Protein AF-A0A414IPL2-F1 (afdb_monomer_lite)

Radius of gyration: 17.9 Å; chains: 1; bounding box: 39×34×47 Å

pLDDT: mean 92.2, std 11.22, range [44.38, 98.69]

Foldseek 3Di:
DVCVVPVVVLVVLVVCQPPQDAEEAEDQALPCLVNLVSQVRHDHYEYEHADQAQDQVVVVVPDPGDHNVRRLVSLQSSQVSVHAYEYANPAHDQPGGDLLVVLVSRQQRHQEYEYEYDDQDDPSVVVVLVVCCPPPVVCNVVSCCCPVVVHCVRVVVVLVVVVVSLVVQVEAEAQQDDPDDGDPGSHHHYYYHHPVVQDDDPPSPSDGPD

Sequence (210 aa):
PQEEQFGNTRKLLEQLIGSDADILICTKSDLVVRDIDLLKKLGRVTVSWSINTLDENFKNDMDSASSIERRISAMKQVYEAGIRTVCFVSPVFPGITDFEAIFERVKDQCDLFWLENLNLRGGFKKTIMDYIARQYPDLVPLYDEIYNKHNRSYFEALEVKAEKMAKKYDCAFVDNEMPYGRVPQGHPVIVDYFYHEEIRGTENTGKRNR

InterPro domains:
  IPR007197 Radical SAM [PF04055] (17-99)
  IPR040086 Protein MJ0683-like [PTHR43432] (1-175)
  IPR058240 Radical SAM superfamily [SSF102114] (12-130)

Secondary structure (DSSP, 8-state):
-HHHHH-HHHHHHHHHTT---EEEEEESSSGGGGGHHHHTTSSEEEEEEE---S-HHHHHHH-----HHHHHHHHHHHHHTT-EEEEEEEEE-TTT--HHHHHHHHGGG-SEEEEEE----THHHHHHHHHHHHH-GGGHHHHHHHHTS---HHHHHHHHHHHHHHHHTT--EEES----S---TT-PEEEE-TTGGG--STT-------

Organism: NCBI:txid39491

Structure (mmCIF, N/CA/C/O backbone):
data_AF-A0A414IPL2-F1
#
_entry.id   AF-A0A414IPL2-F1
#
loop_
_atom_site.group_PDB
_atom_site.id
_atom_site.type_symbol
_atom_site.label_atom_id
_atom_site.label_alt_id
_atom_site.label_comp_id
_atom_site.label_asym_id
_atom_site.label_entity_id
_atom_site.label_seq_id
_atom_site.pdbx_PDB_ins_code
_atom_site.Cartn_x
_atom_site.Cartn_y
_atom_site.Cartn_z
_atom_site.occupancy
_atom_site.B_iso_or_equiv
_atom_site.auth_seq_id
_atom_site.auth_comp_id
_atom_site.auth_asym_id
_atom_site.auth_atom_id
_atom_site.pdbx_PDB_model_num
ATOM 1 N N . PRO A 1 1 ? 13.749 5.603 15.106 1.00 82.56 1 PRO A N 1
ATOM 2 C CA . PRO A 1 1 ? 13.071 6.666 14.315 1.00 82.56 1 PRO A CA 1
ATOM 3 C C . PRO A 1 1 ? 12.750 7.879 15.199 1.00 82.56 1 PRO A C 1
ATOM 5 O O . PRO A 1 1 ? 12.578 7.679 16.392 1.00 82.56 1 PRO A O 1
ATOM 8 N N . GLN A 1 2 ? 12.642 9.108 14.677 1.00 91.00 2 GLN A N 1
ATOM 9 C CA . GLN A 1 2 ? 12.326 10.278 15.523 1.00 91.00 2 GLN A CA 1
ATOM 10 C C . GLN A 1 2 ? 10.981 10.134 16.265 1.00 91.00 2 GLN A C 1
ATOM 12 O O . GLN A 1 2 ? 10.902 10.423 17.454 1.00 91.00 2 GLN A O 1
ATOM 17 N N . GLU A 1 3 ? 9.945 9.604 15.606 1.00 94.25 3 GLU A N 1
ATOM 18 C CA . GLU A 1 3 ? 8.625 9.364 16.223 1.00 94.25 3 GLU A CA 1
ATOM 19 C C . GLU A 1 3 ? 8.673 8.397 17.422 1.00 94.25 3 GLU A C 1
ATOM 21 O O . GLU A 1 3 ? 7.881 8.515 18.357 1.00 94.25 3 GLU A O 1
ATOM 26 N N . GLU A 1 4 ? 9.626 7.464 17.443 1.00 93.44 4 GLU A N 1
ATOM 27 C CA . GLU A 1 4 ? 9.827 6.555 18.577 1.00 93.44 4 GLU A CA 1
ATOM 28 C C . GLU A 1 4 ? 10.208 7.327 19.847 1.00 93.44 4 GLU A C 1
ATOM 30 O O . GLU A 1 4 ? 9.695 7.016 20.918 1.00 93.44 4 GLU A O 1
ATOM 35 N N . GLN A 1 5 ? 11.038 8.369 19.697 1.00 95.56 5 GLN A N 1
ATOM 36 C CA . GLN A 1 5 ? 11.523 9.219 20.786 1.00 95.56 5 GLN A CA 1
ATOM 37 C C . GLN A 1 5 ? 10.522 10.317 21.162 1.00 95.56 5 GLN A C 1
ATOM 39 O O . GLN A 1 5 ? 10.291 10.564 22.343 1.00 95.56 5 GLN A O 1
ATOM 44 N N . PHE A 1 6 ? 9.937 11.000 20.172 1.00 95.94 6 PHE A N 1
ATOM 45 C CA . PHE A 1 6 ? 9.108 12.181 20.429 1.00 95.94 6 PHE A CA 1
ATOM 46 C C . PHE A 1 6 ? 7.642 11.859 20.730 1.00 95.94 6 PHE A C 1
ATOM 48 O O . PHE A 1 6 ? 7.003 12.621 21.465 1.00 95.94 6 PHE A O 1
ATOM 55 N N . GLY A 1 7 ? 7.105 10.764 20.177 1.00 96.06 7 GLY A N 1
ATOM 56 C CA . GLY A 1 7 ? 5.706 10.365 20.362 1.00 96.06 7 GLY A CA 1
ATOM 57 C C . GLY A 1 7 ? 4.707 11.437 19.927 1.00 96.06 7 GLY A C 1
ATOM 58 O O . GLY A 1 7 ? 3.685 11.627 20.585 1.00 96.06 7 GLY A O 1
ATOM 59 N N . ASN A 1 8 ? 5.024 12.204 18.879 1.00 96.81 8 ASN A N 1
ATOM 60 C CA . ASN A 1 8 ? 4.201 13.342 18.471 1.00 96.81 8 ASN A CA 1
ATOM 61 C C . ASN A 1 8 ? 2.861 12.877 17.907 1.00 96.81 8 ASN A C 1
ATOM 63 O O . ASN A 1 8 ? 1.836 13.497 18.187 1.00 96.81 8 ASN A O 1
ATOM 67 N N . THR A 1 9 ? 2.861 11.760 17.177 1.00 96.06 9 THR A N 1
ATOM 68 C CA . THR A 1 9 ? 1.622 11.164 16.668 1.00 96.06 9 THR A CA 1
ATOM 69 C C . THR A 1 9 ? 0.734 10.738 17.829 1.00 96.06 9 THR A C 1
ATOM 71 O O . THR A 1 9 ? -0.435 11.106 17.864 1.00 96.06 9 THR A O 1
ATOM 74 N N . ARG A 1 10 ? 1.298 10.061 18.839 1.00 96.56 10 ARG A N 1
ATOM 75 C CA . ARG A 1 10 ? 0.555 9.667 20.045 1.00 96.56 10 ARG A CA 1
ATOM 76 C C . ARG A 1 10 ? -0.084 10.869 20.748 1.00 96.56 10 ARG A C 1
ATOM 78 O O . ARG A 1 10 ? -1.284 10.853 20.998 1.00 96.56 10 ARG A O 1
ATOM 85 N N . LYS A 1 11 ? 0.695 11.925 21.008 1.00 97.50 11 LYS A N 1
ATOM 86 C CA . LYS A 1 11 ? 0.199 13.164 21.638 1.00 97.50 11 LYS A CA 1
ATOM 87 C C . LYS A 1 11 ? -0.953 13.781 20.847 1.00 97.50 11 LYS A C 1
ATOM 89 O O . LYS A 1 11 ? -1.926 14.229 21.440 1.00 97.50 11 LYS A O 1
ATOM 94 N N . LEU A 1 12 ? -0.860 13.790 19.516 1.00 96.62 12 LEU A N 1
ATOM 95 C CA . LEU A 1 12 ? -1.940 14.274 18.659 1.00 96.62 12 LEU A CA 1
ATOM 96 C C . LEU A 1 12 ? -3.194 13.397 18.784 1.00 96.62 12 LEU A C 1
ATOM 98 O O . LEU A 1 12 ? -4.285 13.932 18.955 1.00 96.62 12 LEU A O 1
ATOM 102 N N . LEU A 1 13 ? -3.046 12.069 18.754 1.00 96.75 13 LEU A N 1
ATOM 103 C CA . LEU A 1 13 ? -4.166 11.135 18.908 1.00 96.75 13 LEU A CA 1
ATOM 104 C C . LEU A 1 13 ? -4.882 11.321 20.250 1.00 96.75 13 LEU A C 1
ATOM 106 O O . LEU A 1 13 ? -6.106 11.312 20.276 1.00 96.75 13 LEU A O 1
ATOM 110 N N . GLU A 1 14 ? -4.144 11.550 21.340 1.00 96.88 14 GLU A N 1
ATOM 111 C CA . GLU A 1 14 ? -4.715 11.841 22.663 1.00 96.88 14 GLU A CA 1
ATOM 112 C C . GLU A 1 14 ? -5.590 13.103 22.656 1.00 96.88 14 GLU A C 1
ATOM 114 O O . GLU A 1 14 ? -6.653 13.106 23.272 1.00 96.88 14 GLU A O 1
ATOM 119 N N . GLN A 1 15 ? -5.185 14.152 21.930 1.00 96.75 15 GLN A N 1
ATOM 120 C CA . GLN A 1 15 ? -5.969 15.390 21.804 1.00 96.75 15 GLN A CA 1
ATOM 121 C C . GLN A 1 15 ? -7.191 15.243 20.887 1.00 96.75 15 GLN A C 1
ATOM 123 O O . GLN A 1 15 ? -8.152 15.993 21.030 1.00 96.75 15 GLN A O 1
ATOM 128 N N . LEU A 1 16 ? -7.166 14.296 19.945 1.00 96.00 16 LEU A N 1
ATOM 129 C CA . LEU A 1 16 ? -8.272 14.045 19.015 1.00 96.00 16 LEU A CA 1
ATOM 130 C C . LEU A 1 16 ? -9.355 13.120 19.593 1.00 96.00 16 LEU A C 1
ATOM 132 O O . LEU A 1 16 ? -10.398 12.941 18.958 1.00 96.00 16 LEU A O 1
ATOM 136 N N . ILE A 1 17 ? -9.150 12.538 20.780 1.00 95.62 17 ILE A N 1
ATOM 137 C CA . ILE A 1 17 ? -10.170 11.720 21.449 1.00 95.62 17 ILE A CA 1
ATOM 138 C C . ILE A 1 17 ? -11.430 12.559 21.687 1.00 95.62 17 ILE A C 1
ATOM 140 O O . ILE A 1 17 ? -11.379 13.627 22.290 1.00 95.62 17 ILE A O 1
ATOM 144 N N . GLY A 1 18 ? -12.575 12.042 21.234 1.00 91.19 18 GLY A N 1
ATOM 145 C CA . GLY A 1 18 ? -13.868 12.725 21.325 1.00 91.19 18 GLY A CA 1
ATOM 146 C C . GLY A 1 18 ? -14.161 13.694 20.176 1.00 91.19 18 GLY A C 1
ATOM 147 O O . GLY A 1 18 ? -15.218 14.317 20.187 1.00 91.19 18 GLY A O 1
ATOM 148 N N . SER A 1 19 ? -13.264 13.819 19.193 1.00 93.38 19 SER A N 1
ATOM 149 C CA . SER A 1 19 ? -13.551 14.522 17.938 1.00 93.38 19 SER A CA 1
ATOM 150 C C . SER A 1 19 ? -14.212 13.605 16.902 1.00 93.38 19 SER A C 1
ATOM 152 O O . SER A 1 19 ? -14.044 12.385 16.942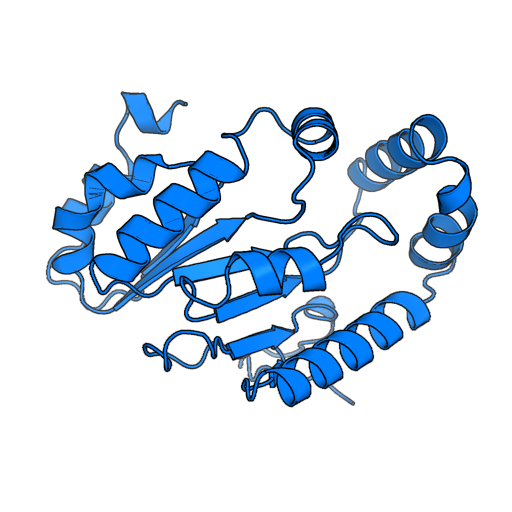 1.00 93.38 19 SER A O 1
ATOM 154 N N . ASP A 1 20 ? -14.885 14.212 15.923 1.00 90.62 20 ASP A N 1
ATOM 155 C CA . ASP A 1 20 ? -15.462 13.530 14.754 1.00 90.62 20 ASP A CA 1
ATOM 156 C C . ASP A 1 20 ? -14.474 13.448 13.572 1.00 90.62 20 ASP A C 1
ATOM 158 O O . ASP A 1 20 ? -14.875 13.371 12.411 1.00 90.62 20 ASP A O 1
ATOM 162 N N . ALA A 1 21 ? -13.167 13.536 13.839 1.00 91.62 21 ALA A N 1
ATOM 163 C CA . ALA A 1 21 ? -12.155 13.546 12.790 1.00 91.62 21 ALA A CA 1
ATOM 164 C C . ALA A 1 21 ? -12.010 12.173 12.110 1.00 91.62 21 ALA A C 1
ATOM 166 O O . ALA A 1 21 ? -11.831 11.149 12.774 1.00 91.62 21 ALA A O 1
ATOM 167 N N . ASP A 1 22 ? -11.976 12.185 10.775 1.00 92.44 22 ASP A N 1
ATOM 168 C CA . ASP A 1 22 ? -11.570 11.043 9.954 1.00 92.44 22 ASP A CA 1
ATOM 169 C C . ASP A 1 22 ? -10.041 11.013 9.853 1.00 92.44 22 ASP A C 1
ATOM 171 O O . ASP A 1 22 ? -9.419 11.898 9.261 1.00 92.44 22 ASP A O 1
ATOM 175 N N . ILE A 1 23 ? -9.421 9.991 10.443 1.00 94.94 23 ILE A N 1
ATOM 176 C CA . ILE A 1 23 ? -7.965 9.894 10.575 1.00 94.94 23 ILE A CA 1
ATOM 177 C C . ILE A 1 23 ? -7.432 8.775 9.679 1.00 94.94 23 ILE A C 1
ATOM 179 O O . ILE A 1 23 ? -7.786 7.605 9.838 1.00 94.94 23 ILE A O 1
ATOM 183 N N . LEU A 1 24 ? -6.516 9.132 8.777 1.00 96.19 24 LEU A N 1
ATOM 184 C CA . LEU A 1 24 ? -5.703 8.200 7.996 1.00 96.19 24 LEU A CA 1
ATOM 185 C C . LEU A 1 24 ? -4.239 8.306 8.439 1.00 96.19 24 LEU A C 1
ATOM 187 O O . LEU A 1 24 ? -3.626 9.365 8.322 1.00 96.19 24 LEU A O 1
ATOM 191 N N . ILE A 1 25 ? -3.673 7.202 8.922 1.00 97.44 25 ILE A N 1
ATOM 192 C CA . ILE A 1 25 ? -2.256 7.101 9.291 1.00 97.44 25 ILE A CA 1
ATOM 193 C C . ILE A 1 25 ? -1.542 6.259 8.238 1.00 97.44 25 ILE A C 1
ATOM 195 O O . ILE A 1 25 ? -1.861 5.085 8.093 1.00 97.44 25 ILE A O 1
ATOM 199 N N . CYS A 1 26 ? -0.545 6.824 7.557 1.00 97.25 26 CYS A N 1
ATOM 200 C CA . CYS A 1 26 ? 0.306 6.099 6.609 1.00 97.25 26 CYS A CA 1
ATOM 201 C C . CYS A 1 26 ? 1.686 5.841 7.224 1.00 97.25 26 CYS A C 1
ATOM 203 O O . CYS A 1 26 ? 2.337 6.775 7.694 1.00 97.25 26 CYS A O 1
ATOM 205 N N . THR A 1 27 ? 2.163 4.593 7.222 1.00 96.69 27 THR A N 1
ATOM 206 C CA . THR A 1 27 ? 3.442 4.234 7.857 1.00 96.69 27 THR A CA 1
ATOM 207 C C . THR A 1 27 ? 4.244 3.185 7.081 1.00 96.69 27 THR A C 1
ATOM 209 O O . THR A 1 27 ? 3.721 2.383 6.312 1.00 96.69 27 THR A O 1
ATOM 212 N N . LYS A 1 28 ? 5.558 3.173 7.324 1.00 96.31 28 LYS A N 1
ATOM 213 C CA . LYS A 1 28 ? 6.508 2.123 6.909 1.00 96.31 28 LYS A CA 1
ATOM 214 C C . LYS A 1 28 ? 7.117 1.390 8.114 1.00 96.31 28 LYS A C 1
ATOM 216 O O . LYS A 1 28 ? 8.158 0.746 7.991 1.00 96.31 28 LYS A O 1
ATOM 221 N N . SER A 1 29 ? 6.510 1.532 9.292 1.00 95.81 29 SER A N 1
ATOM 222 C CA . SER A 1 29 ? 6.982 0.954 10.554 1.00 95.81 29 SER A CA 1
ATOM 223 C C . SER A 1 29 ? 5.853 0.304 11.355 1.00 95.81 29 SER A C 1
ATOM 225 O O . SER A 1 29 ? 4.687 0.329 10.967 1.00 95.81 29 SER A O 1
ATOM 227 N N . ASP A 1 30 ? 6.217 -0.278 12.490 1.00 96.88 30 ASP A N 1
ATOM 228 C CA . ASP A 1 30 ? 5.348 -0.955 13.449 1.00 96.88 30 ASP A CA 1
ATOM 229 C C . ASP A 1 30 ? 4.990 -0.093 14.671 1.00 96.88 30 ASP A C 1
ATOM 231 O O . ASP A 1 30 ? 4.237 -0.537 15.531 1.00 96.88 30 ASP A O 1
ATOM 235 N N . LEU A 1 31 ? 5.471 1.154 14.747 1.00 97.00 31 LEU A N 1
ATOM 236 C CA . LEU A 1 31 ? 5.291 2.006 15.932 1.00 97.00 31 LEU A CA 1
ATOM 237 C C . LEU A 1 31 ? 3.822 2.253 16.291 1.00 97.00 31 LEU A C 1
ATOM 239 O O . LEU A 1 31 ? 3.507 2.376 17.468 1.00 97.00 31 LEU A O 1
ATOM 243 N N . VAL A 1 32 ? 2.929 2.265 15.299 1.00 97.19 32 VAL A N 1
ATOM 244 C CA . VAL A 1 32 ? 1.484 2.475 15.491 1.00 97.19 32 VAL A CA 1
ATOM 245 C C . VAL A 1 32 ? 0.825 1.397 16.366 1.00 97.19 32 VAL A C 1
ATOM 247 O O . VAL A 1 32 ? -0.206 1.653 16.981 1.00 97.19 32 VAL A O 1
ATOM 250 N N . VAL A 1 33 ? 1.433 0.209 16.491 1.00 98.06 33 VAL A N 1
ATOM 251 C CA . VAL A 1 33 ? 0.920 -0.883 17.338 1.00 98.06 33 VAL A CA 1
ATOM 252 C C . VAL A 1 33 ? 0.827 -0.460 18.807 1.00 98.06 33 VAL A C 1
ATOM 254 O O . VAL A 1 33 ? -0.115 -0.841 19.498 1.00 98.06 33 VAL A O 1
ATOM 257 N N . ARG A 1 34 ? 1.754 0.381 19.288 1.00 97.12 34 ARG A N 1
ATOM 258 C CA . ARG A 1 34 ? 1.753 0.863 20.682 1.00 97.12 34 ARG A CA 1
ATOM 259 C C . ARG A 1 34 ? 0.567 1.777 21.008 1.00 97.12 34 ARG A C 1
ATOM 261 O O . ARG A 1 34 ? 0.283 1.992 22.179 1.00 97.12 34 ARG A O 1
ATOM 268 N N . ASP A 1 35 ? -0.077 2.329 19.980 1.00 97.50 35 ASP A N 1
ATOM 269 C CA . ASP A 1 35 ? -1.139 3.329 20.095 1.00 97.50 35 ASP A CA 1
ATOM 270 C C . ASP A 1 35 ? -2.532 2.733 19.821 1.00 97.50 35 ASP A C 1
ATOM 272 O O . ASP A 1 35 ? -3.521 3.464 19.807 1.00 97.50 35 ASP A O 1
ATOM 276 N N . ILE A 1 36 ? -2.647 1.406 19.641 1.00 97.69 36 ILE A N 1
ATOM 277 C CA . ILE A 1 36 ? -3.927 0.703 19.419 1.00 97.69 36 ILE A CA 1
ATOM 278 C C . ILE A 1 36 ? -4.964 1.062 20.497 1.00 97.69 36 ILE A C 1
ATOM 280 O O . ILE A 1 36 ? -6.147 1.208 20.190 1.00 97.69 36 ILE A O 1
ATOM 284 N N . ASP A 1 37 ? -4.537 1.246 21.748 1.00 96.38 37 ASP A N 1
ATOM 285 C CA . ASP A 1 37 ? -5.402 1.645 22.861 1.00 96.38 37 ASP A CA 1
ATOM 286 C C . ASP A 1 37 ? -6.081 3.007 22.641 1.00 96.38 37 ASP A C 1
ATOM 288 O O . ASP A 1 37 ? -7.226 3.199 23.059 1.00 96.38 37 ASP A O 1
ATOM 292 N N . LEU A 1 38 ? -5.398 3.936 21.970 1.00 96.50 38 LEU A N 1
ATOM 293 C CA . LEU A 1 38 ? -5.928 5.244 21.591 1.00 96.50 38 LEU A CA 1
ATOM 294 C C . LEU A 1 38 ? -6.754 5.158 20.311 1.00 96.50 38 LEU A C 1
ATOM 296 O O . LEU A 1 38 ? -7.850 5.710 20.260 1.00 96.50 38 LEU A O 1
ATOM 300 N N . LEU A 1 39 ? -6.268 4.427 19.303 1.00 96.62 39 LEU A N 1
ATOM 301 C CA . LEU A 1 39 ? -6.959 4.277 18.020 1.00 96.62 39 LEU A CA 1
ATOM 302 C C . LEU A 1 39 ? -8.367 3.700 18.192 1.00 96.62 39 LEU A C 1
ATOM 304 O O . LEU A 1 39 ? -9.291 4.140 17.519 1.00 96.62 39 LEU A O 1
ATOM 308 N N . LYS A 1 40 ? -8.560 2.780 19.146 1.00 94.69 40 LYS A N 1
ATOM 309 C CA . LYS A 1 40 ? -9.879 2.210 19.471 1.00 94.69 40 LYS A CA 1
ATOM 310 C C . LYS A 1 40 ? -10.858 3.198 20.114 1.00 94.69 40 LYS A C 1
ATOM 312 O O . LYS A 1 40 ? -12.048 2.907 20.162 1.00 94.69 40 LYS A O 1
ATOM 317 N N . LYS A 1 41 ? -10.375 4.320 20.655 1.00 94.69 41 LYS A N 1
ATOM 318 C CA . LYS A 1 41 ? -11.209 5.377 21.258 1.00 94.69 41 LYS A CA 1
ATOM 319 C C . LYS A 1 41 ? -11.624 6.441 20.243 1.00 94.69 41 LYS A C 1
ATOM 321 O O . LYS A 1 41 ? -12.465 7.277 20.557 1.00 94.69 41 LYS A O 1
ATOM 326 N N . LEU A 1 42 ? -11.011 6.435 19.063 1.00 91.62 42 LEU A N 1
ATOM 327 C CA . LEU A 1 42 ? -11.311 7.355 17.975 1.00 91.62 42 LEU A CA 1
ATOM 328 C C . LEU A 1 42 ? -12.417 6.757 17.100 1.00 91.62 42 LEU A C 1
ATOM 330 O O . LEU A 1 42 ? -12.473 5.544 16.907 1.00 91.62 42 LEU A O 1
ATOM 334 N N . GLY A 1 43 ? -13.305 7.607 16.583 1.00 83.62 43 GLY A N 1
ATOM 335 C CA . GLY A 1 43 ? -14.465 7.155 15.814 1.00 83.62 43 GLY A CA 1
ATOM 336 C C . GLY A 1 43 ? -14.072 6.526 14.479 1.00 83.62 43 GLY A C 1
ATOM 337 O O . GLY A 1 43 ? -14.342 5.350 14.237 1.00 83.62 43 GLY A O 1
ATOM 338 N N . ARG A 1 44 ? -13.428 7.307 13.602 1.00 91.25 44 ARG A N 1
ATOM 339 C CA . ARG A 1 44 ? -13.120 6.890 12.230 1.00 91.25 44 ARG A CA 1
ATOM 340 C C . ARG A 1 44 ? -11.622 6.900 11.956 1.00 91.25 44 ARG A C 1
ATOM 342 O O . ARG A 1 44 ? -11.047 7.909 11.566 1.00 91.25 44 ARG A O 1
ATOM 349 N N . VAL A 1 45 ? -10.992 5.737 12.118 1.00 95.81 45 VAL A N 1
ATOM 350 C CA . VAL A 1 45 ? -9.547 5.554 11.906 1.00 95.81 45 VAL A CA 1
ATOM 351 C C . VAL A 1 45 ? -9.281 4.525 10.817 1.00 95.81 45 VAL A C 1
ATOM 353 O O . VAL A 1 45 ? -9.922 3.477 10.761 1.00 95.81 45 VAL A O 1
ATOM 356 N N . THR A 1 46 ? -8.318 4.817 9.950 1.00 97.25 46 THR A N 1
ATOM 357 C CA . THR A 1 46 ? -7.729 3.876 8.994 1.00 97.25 46 THR A CA 1
ATOM 358 C C . THR A 1 46 ? -6.207 3.930 9.110 1.00 97.25 46 THR A C 1
ATOM 360 O O . THR A 1 46 ? -5.626 5.014 9.148 1.00 97.25 46 THR A O 1
ATOM 363 N N . VAL A 1 47 ? -5.551 2.771 9.157 1.00 98.31 47 VAL A N 1
ATOM 364 C CA . VAL A 1 47 ? -4.082 2.681 9.184 1.00 98.31 47 VAL A CA 1
ATOM 365 C C . VAL A 1 47 ? -3.592 1.965 7.931 1.00 98.31 47 VAL A C 1
ATOM 367 O O . VAL A 1 47 ? -4.050 0.866 7.624 1.00 98.31 47 VAL A O 1
ATOM 370 N N . SER A 1 48 ? -2.665 2.577 7.201 1.00 98.25 48 SER A N 1
ATOM 371 C CA . SER A 1 48 ? -2.078 2.025 5.986 1.00 98.25 48 SER A CA 1
ATOM 372 C C . SER A 1 48 ? -0.588 1.742 6.150 1.00 98.25 48 SER A C 1
ATOM 374 O O . SER A 1 48 ? 0.158 2.517 6.758 1.00 98.25 48 SER A O 1
ATOM 376 N N . TRP A 1 49 ? -0.147 0.623 5.576 1.00 98.38 49 TRP A N 1
ATOM 377 C CA . TRP A 1 49 ? 1.266 0.263 5.486 1.00 98.38 49 TRP A CA 1
ATOM 378 C C . TRP A 1 49 ? 1.728 0.286 4.042 1.00 98.38 49 TRP A C 1
ATOM 380 O O . TRP A 1 49 ? 1.125 -0.372 3.196 1.00 98.38 49 TRP A O 1
ATOM 390 N N . SER A 1 50 ? 2.837 0.976 3.766 1.00 97.75 50 SER A N 1
ATOM 391 C CA . SER A 1 50 ? 3.471 0.879 2.449 1.00 97.75 50 SER A CA 1
ATOM 392 C C . SER A 1 50 ? 4.216 -0.452 2.323 1.00 97.75 50 SER A C 1
ATOM 394 O O . SER A 1 50 ? 5.240 -0.667 2.987 1.00 97.75 50 SER A O 1
ATOM 396 N N . ILE A 1 51 ? 3.708 -1.339 1.470 1.00 97.69 51 ILE A N 1
ATOM 397 C CA . ILE A 1 51 ? 4.271 -2.662 1.172 1.00 97.69 51 ILE A CA 1
ATOM 398 C C . ILE A 1 51 ? 4.258 -2.824 -0.350 1.00 97.69 51 ILE A C 1
ATOM 400 O O . ILE A 1 51 ? 3.274 -3.269 -0.928 1.00 97.69 51 ILE A O 1
ATOM 404 N N . ASN A 1 52 ? 5.343 -2.417 -1.012 1.00 96.31 52 ASN A N 1
ATOM 405 C CA . ASN A 1 52 ? 5.468 -2.462 -2.474 1.00 96.31 52 ASN A CA 1
ATOM 406 C C . ASN A 1 52 ? 6.366 -3.598 -2.994 1.00 96.31 52 ASN A C 1
ATOM 408 O O . ASN A 1 52 ? 6.604 -3.705 -4.196 1.00 96.31 52 ASN A O 1
ATOM 412 N N . THR A 1 53 ? 6.885 -4.427 -2.090 1.00 97.25 53 THR A N 1
ATOM 413 C CA . THR A 1 53 ? 7.718 -5.592 -2.392 1.00 97.25 53 THR A CA 1
ATOM 414 C C . THR A 1 53 ? 7.628 -6.612 -1.254 1.00 97.25 53 THR A C 1
ATOM 416 O O . THR A 1 53 ? 7.297 -6.247 -0.121 1.00 97.25 53 THR A O 1
ATOM 419 N N . LEU A 1 54 ? 7.946 -7.874 -1.555 1.00 97.81 54 LEU A N 1
ATOM 420 C CA . LEU A 1 54 ? 8.241 -8.931 -0.576 1.00 97.81 54 LEU A CA 1
ATOM 421 C C . LEU A 1 54 ? 9.747 -9.265 -0.506 1.00 97.81 54 LEU A C 1
ATOM 423 O O . LEU A 1 54 ? 10.144 -10.141 0.256 1.00 97.81 54 LEU A O 1
ATOM 427 N N . ASP A 1 55 ? 10.581 -8.559 -1.273 1.00 97.31 55 ASP A N 1
ATOM 428 C CA . ASP A 1 55 ? 12.038 -8.695 -1.280 1.00 97.31 55 ASP A CA 1
ATOM 429 C C . ASP A 1 55 ? 12.694 -7.636 -0.379 1.00 97.31 55 ASP A C 1
ATOM 431 O O . ASP A 1 55 ? 12.656 -6.432 -0.656 1.00 97.31 55 ASP A O 1
ATOM 435 N N . GLU A 1 56 ? 13.326 -8.093 0.705 1.00 96.75 56 GLU A N 1
ATOM 436 C CA . GLU A 1 56 ? 14.057 -7.229 1.636 1.00 96.75 56 GLU A CA 1
ATOM 437 C C . GLU A 1 56 ? 15.253 -6.531 0.978 1.00 96.75 56 GLU A C 1
ATOM 439 O O . GLU A 1 56 ? 15.580 -5.416 1.380 1.00 96.75 56 GLU A O 1
ATOM 444 N N . ASN A 1 57 ? 15.889 -7.130 -0.036 1.00 96.12 57 ASN A N 1
ATOM 445 C CA . ASN A 1 57 ? 17.010 -6.502 -0.737 1.00 96.12 57 ASN A CA 1
ATOM 446 C C . ASN A 1 57 ? 16.529 -5.286 -1.523 1.00 96.12 57 ASN A C 1
ATOM 448 O O . ASN A 1 57 ? 17.032 -4.186 -1.299 1.00 96.12 57 ASN A O 1
ATOM 452 N N . PHE A 1 58 ? 15.486 -5.450 -2.344 1.00 96.44 58 PHE A N 1
ATOM 453 C CA . PHE A 1 58 ? 14.877 -4.327 -3.055 1.00 96.44 58 PHE A CA 1
ATOM 454 C C . PHE A 1 58 ? 14.399 -3.231 -2.094 1.00 96.44 58 PHE A C 1
ATOM 456 O O . PHE A 1 58 ? 14.635 -2.047 -2.320 1.00 96.44 58 PHE A O 1
ATOM 463 N N . LYS A 1 59 ? 13.769 -3.602 -0.974 1.00 95.69 59 LYS A N 1
ATOM 464 C CA . LYS A 1 59 ? 13.375 -2.624 0.047 1.00 95.69 59 LYS A CA 1
ATOM 465 C C . LYS A 1 59 ? 14.592 -1.874 0.612 1.00 95.69 59 LYS A C 1
ATOM 467 O O . LYS A 1 59 ? 14.513 -0.658 0.764 1.00 95.69 59 LYS A O 1
ATOM 472 N N . ASN A 1 60 ? 15.694 -2.567 0.914 1.00 95.31 60 ASN A N 1
ATOM 473 C CA . ASN A 1 60 ? 16.896 -1.964 1.505 1.00 95.31 60 ASN A CA 1
ATOM 474 C C . ASN A 1 60 ? 17.647 -1.060 0.516 1.00 95.31 60 ASN A C 1
ATOM 476 O O . ASN A 1 60 ? 18.284 -0.099 0.947 1.00 95.31 60 ASN A O 1
ATOM 480 N N . ASP A 1 61 ? 17.533 -1.326 -0.785 1.00 94.62 61 ASP A N 1
ATOM 481 C CA . ASP A 1 61 ? 18.038 -0.447 -1.842 1.00 94.62 61 ASP A CA 1
ATOM 482 C C . ASP A 1 61 ? 17.271 0.885 -1.923 1.00 94.62 61 ASP A C 1
ATOM 484 O O . ASP A 1 61 ? 17.836 1.902 -2.328 1.00 94.62 61 ASP A O 1
ATOM 488 N N . MET A 1 62 ? 15.983 0.886 -1.558 1.00 91.25 62 MET A N 1
ATOM 489 C CA . MET A 1 62 ? 15.100 2.053 -1.671 1.00 91.25 62 MET A CA 1
ATOM 490 C C . MET A 1 62 ? 15.107 2.933 -0.421 1.00 91.25 62 MET A C 1
ATOM 492 O O . MET A 1 62 ? 15.200 4.158 -0.521 1.00 91.25 62 MET A O 1
ATOM 496 N N . ASP A 1 63 ? 14.950 2.335 0.762 1.00 85.31 63 ASP A N 1
ATOM 497 C CA . ASP A 1 63 ? 14.933 3.063 2.027 1.00 85.31 63 ASP A CA 1
ATOM 498 C C . ASP A 1 63 ? 15.414 2.224 3.223 1.00 85.31 63 ASP A C 1
ATOM 500 O O . ASP A 1 63 ? 15.445 0.996 3.219 1.00 85.31 63 ASP A O 1
ATOM 504 N N . SER A 1 64 ? 15.788 2.914 4.303 1.00 87.88 64 SER A N 1
ATOM 505 C CA . SER A 1 64 ? 16.169 2.294 5.580 1.00 87.88 64 SER A CA 1
ATOM 506 C C . SER A 1 64 ? 14.978 2.186 6.544 1.00 87.88 64 SER A C 1
ATOM 508 O O . SER A 1 64 ? 15.085 2.556 7.715 1.00 87.88 64 SER A O 1
ATOM 510 N N . ALA A 1 65 ? 13.812 1.739 6.064 1.00 89.94 65 ALA A N 1
ATOM 511 C CA . ALA A 1 65 ? 12.624 1.565 6.907 1.00 89.94 65 ALA A CA 1
ATOM 512 C C . ALA A 1 65 ? 12.550 0.169 7.566 1.00 89.94 65 ALA A C 1
ATOM 514 O O . ALA A 1 65 ? 13.429 -0.677 7.382 1.00 89.94 65 ALA A O 1
ATOM 515 N N . SER A 1 66 ? 11.498 -0.095 8.354 1.00 94.56 66 SER A N 1
ATOM 516 C CA . SER A 1 66 ? 11.291 -1.406 8.990 1.00 94.56 66 SER A CA 1
ATOM 517 C C . SER A 1 66 ? 11.170 -2.518 7.945 1.00 94.56 66 SER A C 1
ATOM 519 O O . SER A 1 66 ? 10.735 -2.260 6.817 1.00 94.56 66 SER A O 1
ATOM 521 N N . SER A 1 67 ? 11.544 -3.746 8.320 1.00 96.94 67 SER A N 1
ATOM 522 C CA . SER A 1 67 ? 11.395 -4.931 7.464 1.00 96.94 67 SER A CA 1
ATOM 523 C C . SER A 1 67 ? 9.944 -5.131 7.028 1.00 96.94 67 SER A C 1
ATOM 525 O O . SER A 1 67 ? 9.005 -4.730 7.725 1.00 96.94 67 SER A O 1
ATOM 527 N N . ILE A 1 68 ? 9.765 -5.756 5.873 1.00 97.56 68 ILE A N 1
ATOM 528 C CA . ILE A 1 68 ? 8.467 -6.065 5.275 1.00 97.56 68 ILE A CA 1
ATOM 529 C C . ILE A 1 68 ? 7.653 -6.925 6.243 1.00 97.56 68 ILE A C 1
ATOM 531 O O . ILE A 1 68 ? 6.499 -6.606 6.524 1.00 97.56 68 ILE A O 1
ATOM 535 N N . GLU A 1 69 ? 8.277 -7.930 6.863 1.00 97.88 69 GLU A N 1
ATOM 536 C CA . GLU A 1 69 ? 7.597 -8.789 7.839 1.00 97.88 69 GLU A CA 1
ATOM 537 C C . GLU A 1 69 ? 7.137 -8.012 9.084 1.00 97.88 69 GLU A C 1
ATOM 539 O O . GLU A 1 69 ? 6.036 -8.243 9.582 1.00 97.88 69 GLU A O 1
ATOM 544 N N . ARG A 1 70 ? 7.907 -7.020 9.563 1.00 97.88 70 ARG A N 1
ATOM 545 C CA . ARG A 1 70 ? 7.454 -6.157 10.672 1.00 97.88 70 ARG A CA 1
ATOM 546 C C . ARG A 1 70 ? 6.246 -5.313 10.277 1.00 97.88 70 ARG A C 1
ATOM 548 O O . ARG A 1 70 ? 5.343 -5.150 11.093 1.00 97.88 70 ARG A O 1
ATOM 555 N N . ARG A 1 71 ? 6.195 -4.806 9.039 1.00 98.06 71 ARG A N 1
ATOM 556 C CA . ARG A 1 71 ? 5.032 -4.057 8.525 1.00 98.06 71 ARG A CA 1
ATOM 557 C C . ARG A 1 71 ? 3.795 -4.954 8.437 1.00 98.06 71 ARG A C 1
ATOM 559 O O . ARG A 1 71 ? 2.744 -4.579 8.945 1.00 98.06 71 ARG A O 1
ATOM 566 N N . ILE A 1 72 ? 3.933 -6.151 7.865 1.00 98.44 72 ILE A N 1
ATOM 567 C CA . ILE A 1 72 ? 2.849 -7.141 7.736 1.00 98.44 72 ILE A CA 1
ATOM 568 C C . ILE A 1 72 ? 2.341 -7.578 9.117 1.00 98.44 72 ILE A C 1
ATOM 570 O O . ILE A 1 72 ? 1.131 -7.621 9.336 1.00 98.44 72 ILE A O 1
ATOM 574 N N . SER A 1 73 ? 3.239 -7.856 10.065 1.00 98.50 73 SER A N 1
ATOM 575 C CA . SER A 1 73 ? 2.877 -8.240 11.435 1.00 98.50 73 SER A CA 1
ATOM 576 C C . SER A 1 73 ? 2.169 -7.111 12.193 1.00 98.50 73 SER A C 1
ATOM 578 O O . SER A 1 73 ? 1.172 -7.350 12.875 1.00 98.50 73 SER A O 1
ATOM 580 N N . ALA A 1 74 ? 2.626 -5.865 12.042 1.00 98.56 74 ALA A N 1
ATOM 581 C CA . ALA A 1 74 ? 1.956 -4.704 12.624 1.00 98.56 74 ALA A CA 1
ATOM 582 C C . ALA A 1 74 ? 0.552 -4.498 12.040 1.00 98.56 74 ALA A C 1
ATOM 584 O O . ALA A 1 74 ? -0.403 -4.296 12.790 1.00 98.56 74 ALA A O 1
ATOM 585 N N . MET A 1 75 ? 0.414 -4.616 10.716 1.00 98.62 75 MET A N 1
ATOM 586 C CA . MET A 1 75 ? -0.878 -4.536 10.036 1.00 98.62 75 MET A CA 1
ATOM 587 C C . MET A 1 75 ? -1.851 -5.595 10.552 1.00 98.62 75 MET A C 1
ATOM 589 O O . MET A 1 75 ? -2.996 -5.273 10.861 1.00 98.62 75 MET A O 1
ATOM 593 N N . LYS A 1 76 ? -1.380 -6.835 10.726 1.00 98.56 76 LYS A N 1
ATOM 594 C CA . LYS A 1 76 ? -2.176 -7.926 11.294 1.00 98.56 76 LYS A CA 1
ATOM 595 C C . LYS A 1 76 ? -2.679 -7.604 12.702 1.00 98.56 76 LYS A C 1
ATOM 597 O O . LYS A 1 76 ? -3.875 -7.715 12.948 1.00 98.56 76 LYS A O 1
ATOM 602 N N . GLN A 1 77 ? -1.801 -7.146 13.596 1.00 98.69 77 GLN A N 1
ATOM 603 C CA . GLN A 1 77 ? -2.179 -6.791 14.971 1.00 98.69 77 GLN A CA 1
ATOM 604 C C . GLN A 1 77 ? -3.247 -5.689 15.016 1.00 98.69 77 GLN A C 1
ATOM 606 O O . GLN A 1 77 ? -4.192 -5.761 15.801 1.00 98.69 77 GLN A O 1
ATOM 611 N N . VAL A 1 78 ? -3.131 -4.676 14.155 1.00 98.38 78 VAL A N 1
ATOM 612 C CA . VAL A 1 78 ? -4.114 -3.585 14.073 1.00 98.38 78 VAL A CA 1
ATOM 613 C C . VAL A 1 78 ? -5.441 -4.069 13.472 1.00 98.38 78 VAL A C 1
ATOM 615 O O . VAL A 1 78 ? -6.504 -3.718 13.989 1.00 98.38 78 VAL A O 1
ATOM 618 N N . TYR A 1 79 ? -5.396 -4.924 12.447 1.00 98.31 79 TYR A N 1
ATOM 619 C CA . TYR A 1 79 ? -6.585 -5.534 11.842 1.00 98.31 79 TYR A CA 1
ATOM 620 C C . TYR A 1 79 ? -7.373 -6.382 12.853 1.00 98.31 79 TYR A C 1
ATOM 622 O O . TYR A 1 79 ? -8.597 -6.231 12.974 1.00 98.31 79 TYR A O 1
ATOM 630 N N . GLU A 1 80 ? -6.669 -7.224 13.618 1.00 97.75 80 GLU A N 1
ATOM 631 C CA . GLU A 1 80 ? -7.215 -8.066 14.694 1.00 97.75 80 GLU A CA 1
ATOM 632 C C . GLU A 1 80 ? -7.788 -7.237 15.854 1.00 97.75 80 GLU A C 1
ATOM 634 O O . GLU A 1 80 ? -8.751 -7.649 16.498 1.00 97.75 80 GLU A O 1
ATOM 639 N N . ALA A 1 81 ? -7.265 -6.029 16.089 1.00 97.31 81 ALA A N 1
ATOM 640 C CA . ALA A 1 81 ? -7.789 -5.110 17.099 1.00 97.31 81 ALA A CA 1
ATOM 641 C C . ALA A 1 81 ? -9.129 -4.448 16.716 1.00 97.31 81 ALA A C 1
ATOM 643 O O . ALA A 1 81 ? -9.672 -3.675 17.512 1.00 97.31 81 ALA A O 1
ATOM 644 N N . GLY A 1 82 ? -9.659 -4.734 15.522 1.00 95.88 82 GLY A N 1
ATOM 645 C CA . GLY A 1 82 ? -10.907 -4.159 15.016 1.00 95.88 82 GLY A CA 1
ATOM 646 C C . GLY A 1 82 ? -10.725 -2.851 14.238 1.00 95.88 82 GLY A C 1
ATOM 647 O O . GLY A 1 82 ? -11.707 -2.285 13.769 1.00 95.88 82 GLY A O 1
ATOM 648 N N . ILE A 1 83 ? -9.490 -2.386 14.031 1.00 96.69 83 ILE A N 1
ATOM 649 C CA . ILE A 1 83 ? -9.198 -1.135 13.318 1.00 96.69 83 ILE A CA 1
ATOM 650 C C . ILE A 1 83 ? -9.096 -1.412 11.815 1.00 96.69 83 ILE A C 1
ATOM 652 O O . ILE A 1 83 ? -8.604 -2.463 11.408 1.00 96.69 83 ILE A O 1
ATOM 656 N N . ARG A 1 84 ? -9.581 -0.480 10.988 1.00 97.31 84 ARG A N 1
ATOM 657 C CA . ARG A 1 84 ? -9.545 -0.604 9.527 1.00 97.31 84 ARG A CA 1
ATOM 658 C C . ARG A 1 84 ? -8.112 -0.495 9.013 1.00 97.31 84 ARG A C 1
ATOM 660 O O . ARG A 1 84 ? -7.425 0.482 9.329 1.00 97.31 84 ARG A O 1
ATOM 667 N N . THR A 1 85 ? -7.673 -1.457 8.206 1.00 98.12 85 THR A N 1
ATOM 668 C CA . THR A 1 85 ? -6.297 -1.489 7.687 1.00 98.12 85 THR A CA 1
ATOM 669 C C . THR A 1 85 ? -6.220 -1.497 6.168 1.00 98.12 85 THR A C 1
ATOM 671 O O . THR A 1 85 ? -7.121 -1.954 5.463 1.00 98.12 85 THR A O 1
ATOM 674 N N . VAL A 1 86 ? -5.105 -0.981 5.657 1.00 98.44 86 VAL A N 1
ATOM 675 C CA . VAL A 1 86 ? -4.821 -0.875 4.227 1.00 98.44 86 VAL A CA 1
ATOM 676 C C . VAL A 1 86 ? -3.426 -1.417 3.945 1.00 98.44 86 VAL A C 1
ATOM 678 O O . VAL A 1 86 ? -2.442 -0.940 4.518 1.00 98.44 86 VAL A O 1
ATOM 681 N N . CYS A 1 87 ? -3.330 -2.364 3.016 1.00 98.50 87 CYS A N 1
ATOM 682 C CA . CYS A 1 87 ? -2.064 -2.638 2.349 1.00 98.50 87 CYS A CA 1
ATOM 683 C C . CYS A 1 87 ? -1.925 -1.645 1.196 1.00 98.50 87 CYS A C 1
ATOM 685 O O . CYS A 1 87 ? -2.707 -1.688 0.245 1.00 98.50 87 CYS A O 1
ATOM 687 N N . PHE A 1 88 ? -0.970 -0.724 1.298 1.00 98.00 88 PHE A N 1
ATOM 688 C CA . PHE A 1 88 ? -0.722 0.265 0.260 1.00 98.00 88 PHE A CA 1
ATOM 689 C C . PHE A 1 88 ? 0.491 -0.151 -0.573 1.00 98.00 88 PHE A C 1
ATOM 691 O O . PHE A 1 88 ? 1.643 0.042 -0.176 1.00 98.00 88 PHE A O 1
ATOM 698 N N . VAL A 1 89 ? 0.234 -0.724 -1.746 1.00 98.19 89 VAL A N 1
ATOM 699 C CA . VAL A 1 89 ? 1.257 -1.077 -2.731 1.00 98.19 89 VAL A CA 1
ATOM 700 C C . VAL A 1 89 ? 1.624 0.181 -3.510 1.00 98.19 89 VAL A C 1
ATOM 702 O O . VAL A 1 89 ? 1.188 0.405 -4.639 1.00 98.19 89 VAL A O 1
ATOM 705 N N . SER A 1 90 ? 2.416 1.030 -2.857 1.00 94.31 90 SER A N 1
ATOM 706 C CA . SER A 1 90 ? 2.926 2.264 -3.438 1.00 94.31 90 SER A CA 1
ATOM 707 C C . SER A 1 90 ? 4.432 2.434 -3.197 1.00 94.31 90 SER A C 1
ATOM 709 O O . SER A 1 90 ? 4.895 2.306 -2.054 1.00 94.31 90 SER A O 1
ATOM 711 N N . PRO A 1 91 ? 5.204 2.759 -4.250 1.00 94.44 91 PRO A N 1
ATOM 712 C CA . PRO A 1 91 ? 4.800 2.726 -5.660 1.00 94.44 91 PRO A CA 1
ATOM 713 C C . PRO A 1 91 ? 4.947 1.314 -6.258 1.00 94.44 91 PRO A C 1
ATOM 715 O O . PRO A 1 91 ? 5.846 0.565 -5.866 1.00 94.44 91 PRO A O 1
ATOM 718 N N . VAL A 1 92 ? 4.127 0.973 -7.256 1.00 97.00 92 VAL A N 1
ATOM 719 C CA . VAL A 1 92 ? 4.319 -0.208 -8.116 1.00 97.00 92 VAL A CA 1
ATOM 720 C C . VAL A 1 92 ? 5.464 0.060 -9.096 1.00 97.00 92 VAL A C 1
ATOM 722 O O . VAL A 1 92 ? 5.340 0.902 -9.988 1.00 97.00 92 VAL A O 1
ATOM 725 N N . PHE A 1 93 ? 6.581 -0.658 -8.936 1.00 97.19 93 PHE A N 1
ATOM 726 C CA . PHE A 1 93 ? 7.733 -0.600 -9.841 1.00 97.19 93 PHE A CA 1
ATOM 727 C C . PHE A 1 93 ? 7.535 -1.543 -11.043 1.00 97.19 93 PHE A C 1
ATOM 729 O O . PHE A 1 93 ? 7.408 -2.756 -10.833 1.00 97.19 93 PHE A O 1
ATOM 736 N N . PRO A 1 94 ? 7.547 -1.031 -12.293 1.00 97.31 94 PRO A N 1
ATOM 737 C CA . PRO A 1 94 ? 7.399 -1.858 -13.486 1.00 97.31 94 PRO A CA 1
ATOM 738 C C . PRO A 1 94 ? 8.400 -3.014 -13.560 1.00 97.31 94 PRO A C 1
ATOM 740 O O . PRO A 1 94 ? 9.606 -2.817 -13.502 1.00 97.31 94 PRO A O 1
ATOM 743 N N . GLY A 1 95 ? 7.894 -4.237 -13.692 1.00 96.94 95 GLY A N 1
ATOM 744 C CA . GLY A 1 95 ? 8.707 -5.451 -13.807 1.00 96.94 95 GLY A CA 1
ATOM 745 C C . GLY A 1 95 ? 9.367 -5.920 -12.506 1.00 96.94 95 GLY A C 1
ATOM 746 O O . GLY A 1 95 ? 10.050 -6.937 -12.536 1.00 96.94 95 GLY A O 1
ATOM 747 N N . ILE A 1 96 ? 9.157 -5.221 -11.383 1.00 97.56 96 ILE A N 1
ATOM 748 C CA . ILE A 1 96 ? 9.755 -5.556 -10.078 1.00 97.56 96 ILE A CA 1
ATOM 749 C C . ILE A 1 96 ? 8.675 -5.855 -9.034 1.00 97.56 96 ILE A C 1
ATOM 751 O O . ILE A 1 96 ? 8.749 -6.865 -8.339 1.00 97.56 96 ILE A O 1
ATOM 755 N N . THR A 1 97 ? 7.662 -4.993 -8.904 1.00 98.19 97 THR A N 1
ATOM 756 C CA . THR A 1 97 ? 6.597 -5.187 -7.913 1.00 98.19 97 THR A CA 1
ATOM 757 C C . THR A 1 97 ? 5.632 -6.281 -8.364 1.00 98.19 97 THR A C 1
ATOM 759 O O . THR A 1 97 ? 4.869 -6.098 -9.313 1.00 98.19 97 THR A O 1
ATOM 762 N N . ASP A 1 98 ? 5.606 -7.388 -7.624 1.00 97.94 98 ASP A N 1
ATOM 763 C CA . ASP A 1 98 ? 4.587 -8.430 -7.756 1.00 97.94 98 ASP A CA 1
ATOM 764 C C . ASP A 1 98 ? 3.434 -8.185 -6.772 1.00 97.94 98 ASP A C 1
ATOM 766 O O . ASP A 1 98 ? 3.434 -8.653 -5.630 1.00 97.94 98 ASP A O 1
ATOM 770 N N . PHE A 1 99 ? 2.442 -7.406 -7.206 1.00 98.06 99 PHE A N 1
ATOM 771 C CA . PHE A 1 99 ? 1.298 -7.093 -6.353 1.00 98.06 99 PHE A CA 1
ATOM 772 C C . PHE A 1 99 ? 0.365 -8.288 -6.116 1.00 98.06 99 PHE A C 1
ATOM 774 O O . PHE A 1 99 ? -0.357 -8.268 -5.124 1.00 98.06 99 PHE A O 1
ATOM 781 N N . GLU A 1 100 ? 0.359 -9.317 -6.973 1.00 98.31 100 GLU A N 1
ATOM 782 C CA . GLU A 1 100 ? -0.472 -10.509 -6.749 1.00 98.31 100 GLU A CA 1
ATOM 783 C C . GLU A 1 100 ? 0.086 -11.326 -5.587 1.00 98.31 100 GLU A C 1
ATOM 785 O O . GLU A 1 100 ? -0.662 -11.704 -4.687 1.00 98.31 100 GLU A O 1
ATOM 790 N N . ALA A 1 101 ? 1.407 -11.518 -5.547 1.00 98.56 101 ALA A N 1
ATOM 791 C CA . ALA A 1 101 ? 2.067 -12.171 -4.421 1.00 98.56 101 ALA A CA 1
ATOM 792 C C . ALA A 1 101 ? 1.876 -11.382 -3.114 1.00 98.56 101 ALA A C 1
ATOM 794 O O . ALA A 1 101 ? 1.597 -11.965 -2.063 1.00 98.56 101 ALA A O 1
ATOM 795 N N . ILE A 1 102 ? 1.976 -10.045 -3.167 1.00 98.69 102 ILE A N 1
ATOM 796 C CA . ILE A 1 102 ? 1.691 -9.187 -2.005 1.00 98.69 102 ILE A CA 1
ATOM 797 C C . ILE A 1 102 ? 0.231 -9.354 -1.570 1.00 98.69 102 ILE A C 1
ATOM 799 O O . ILE A 1 102 ? -0.022 -9.525 -0.380 1.00 98.69 102 ILE A O 1
ATOM 803 N N . PHE A 1 103 ? -0.719 -9.340 -2.509 1.00 98.69 103 PHE A N 1
ATOM 804 C CA . PHE A 1 103 ? -2.141 -9.535 -2.232 1.00 98.69 103 PHE A CA 1
ATOM 805 C C . PHE A 1 103 ? -2.402 -10.872 -1.535 1.00 98.69 103 PHE A C 1
ATOM 807 O O . PHE A 1 103 ? -2.991 -10.897 -0.454 1.00 98.69 103 PHE A O 1
ATOM 814 N N . GLU A 1 104 ? -1.908 -11.977 -2.099 1.00 98.44 104 GLU A N 1
ATOM 815 C CA . GLU A 1 104 ? -2.055 -13.315 -1.517 1.00 98.44 104 GLU A CA 1
ATOM 816 C C . GLU A 1 104 ? -1.500 -13.384 -0.089 1.00 98.44 104 GLU A C 1
ATOM 818 O O . GLU A 1 104 ? -2.102 -14.015 0.780 1.00 98.44 104 GLU A O 1
ATOM 823 N N . ARG A 1 105 ? -0.393 -12.683 0.181 1.00 98.44 105 ARG A N 1
ATOM 824 C CA . ARG A 1 105 ? 0.246 -12.643 1.501 1.00 98.44 105 ARG A CA 1
ATOM 825 C C . ARG A 1 105 ? -0.564 -11.884 2.558 1.00 98.44 105 ARG A C 1
ATOM 827 O O . ARG A 1 105 ? -0.387 -12.172 3.746 1.00 98.44 105 ARG A O 1
ATOM 834 N N . VAL A 1 106 ? -1.387 -10.906 2.164 1.00 98.31 106 VAL A N 1
ATOM 835 C CA . VAL A 1 106 ? -1.985 -9.922 3.091 1.00 98.31 106 VAL A CA 1
ATOM 836 C C . VAL A 1 106 ? -3.512 -9.845 3.085 1.00 98.31 106 VAL A C 1
ATOM 838 O O . VAL A 1 106 ? -4.064 -9.237 3.998 1.00 98.31 106 VAL A O 1
ATOM 841 N N . LYS A 1 107 ? -4.210 -10.449 2.117 1.00 98.06 107 LYS A N 1
ATOM 842 C CA . LYS A 1 107 ? -5.675 -10.331 1.952 1.00 98.06 107 LYS A CA 1
ATOM 843 C C . LYS A 1 107 ? -6.497 -10.660 3.208 1.00 98.06 107 LYS A C 1
ATOM 845 O O . LYS A 1 107 ? -7.584 -10.130 3.395 1.00 98.06 107 LYS A O 1
ATOM 850 N N . ASP A 1 108 ? -5.981 -11.514 4.092 1.00 97.69 108 ASP A N 1
ATOM 851 C CA . ASP A 1 108 ? -6.667 -11.940 5.323 1.00 97.69 108 ASP A CA 1
ATOM 852 C C . ASP A 1 108 ? -6.466 -10.972 6.505 1.00 97.69 108 ASP A C 1
ATOM 854 O O . ASP A 1 108 ? -6.943 -11.230 7.611 1.00 97.69 108 ASP A O 1
ATOM 858 N N . GLN A 1 109 ? -5.733 -9.879 6.285 1.00 96.12 109 GLN A N 1
ATOM 859 C CA . GLN A 1 109 ? -5.331 -8.902 7.300 1.00 96.12 109 GLN A CA 1
ATOM 860 C C . GLN A 1 109 ? -5.351 -7.451 6.781 1.00 96.12 109 GLN A C 1
ATOM 862 O O . GLN A 1 109 ? -4.720 -6.568 7.371 1.00 96.12 109 GLN A O 1
ATOM 867 N N . CYS A 1 110 ? -6.065 -7.192 5.684 1.00 96.38 110 CYS A N 1
ATOM 868 C CA . CYS A 1 110 ? -6.379 -5.842 5.231 1.00 96.38 110 CYS A CA 1
ATOM 869 C C . CYS A 1 110 ? -7.844 -5.710 4.814 1.00 96.38 110 CYS A C 1
ATOM 871 O O . CYS A 1 110 ? -8.465 -6.675 4.379 1.00 96.38 110 CYS A O 1
ATOM 873 N N . ASP A 1 111 ? -8.401 -4.508 4.970 1.00 98.00 111 ASP A N 1
ATOM 874 C CA . ASP A 1 111 ? -9.737 -4.179 4.462 1.00 98.00 111 ASP A CA 1
ATOM 875 C C . ASP A 1 111 ? -9.672 -3.561 3.065 1.00 98.00 111 ASP A C 1
ATOM 877 O O . ASP A 1 111 ? -10.598 -3.696 2.267 1.00 98.00 111 ASP A O 1
ATOM 881 N N . LEU A 1 112 ? -8.565 -2.882 2.764 1.00 98.00 112 LEU A N 1
ATOM 882 C CA . LEU A 1 112 ? -8.301 -2.300 1.457 1.00 98.00 112 LEU A CA 1
ATOM 883 C C . LEU A 1 112 ? -6.922 -2.718 0.952 1.00 98.00 112 LEU A C 1
ATOM 885 O O . LEU A 1 112 ? -5.969 -2.879 1.723 1.00 98.00 112 LEU A O 1
ATOM 889 N N . PHE A 1 113 ? -6.818 -2.827 -0.364 1.00 98.25 113 PHE A N 1
ATOM 890 C CA . PHE A 1 113 ? -5.588 -3.090 -1.086 1.00 98.25 113 PHE A CA 1
ATOM 891 C C . PHE A 1 113 ? -5.412 -2.021 -2.164 1.00 98.25 113 PHE A C 1
ATOM 893 O O . PHE A 1 113 ? -6.121 -2.022 -3.167 1.00 98.25 113 PHE A O 1
ATOM 900 N N . TRP A 1 114 ? -4.525 -1.059 -1.928 1.00 97.69 114 TRP A N 1
ATOM 901 C CA . TRP A 1 114 ? -4.350 0.102 -2.804 1.00 97.69 114 TRP A CA 1
ATOM 902 C C . TRP A 1 114 ? -3.168 -0.100 -3.742 1.00 97.69 114 TRP A C 1
ATOM 904 O O . TRP A 1 114 ? -2.084 -0.463 -3.287 1.00 97.69 114 TRP A O 1
ATOM 914 N N . LEU A 1 115 ? -3.368 0.181 -5.027 1.00 97.12 115 LEU A N 1
ATOM 915 C CA . LEU A 1 115 ? -2.348 0.104 -6.071 1.00 97.12 115 LEU A CA 1
ATOM 916 C C . LEU A 1 115 ? -2.066 1.502 -6.617 1.00 97.12 115 LEU A C 1
ATOM 918 O O . LEU A 1 115 ? -2.971 2.124 -7.156 1.00 97.12 115 LEU A O 1
ATOM 922 N N . GLU A 1 116 ? -0.829 1.990 -6.514 1.00 94.38 116 GLU A N 1
ATOM 923 C CA . GLU A 1 116 ? -0.433 3.293 -7.073 1.00 94.38 116 GLU A CA 1
ATOM 924 C C . GLU A 1 116 ? 0.791 3.150 -7.982 1.00 94.38 116 GLU A C 1
ATOM 926 O O . GLU A 1 116 ? 1.727 2.398 -7.695 1.00 94.38 116 GLU A O 1
ATOM 931 N N . ASN A 1 117 ? 0.798 3.887 -9.092 1.00 92.12 117 ASN A N 1
ATOM 932 C CA . ASN A 1 117 ? 1.879 3.864 -10.068 1.00 92.12 117 ASN A CA 1
ATOM 933 C C . ASN A 1 117 ? 3.141 4.571 -9.545 1.00 92.12 117 ASN A C 1
ATOM 935 O O . ASN A 1 117 ? 3.099 5.580 -8.838 1.00 92.12 117 ASN A O 1
ATOM 939 N N . LEU A 1 118 ? 4.309 4.074 -9.957 1.00 92.06 118 LEU A N 1
ATOM 940 C CA . LEU A 1 118 ? 5.561 4.795 -9.761 1.00 92.06 118 LEU A CA 1
ATOM 941 C C . LEU A 1 118 ? 5.583 6.068 -10.614 1.00 92.06 118 LEU A C 1
ATOM 943 O O . LEU A 1 118 ? 5.775 6.017 -11.828 1.00 92.06 118 LEU A O 1
ATOM 947 N N . ASN A 1 119 ? 5.453 7.213 -9.947 1.00 86.75 119 ASN A N 1
ATOM 948 C CA . ASN A 1 119 ? 5.497 8.539 -10.551 1.00 86.75 119 ASN A CA 1
ATOM 949 C C . ASN A 1 119 ? 6.909 9.143 -10.479 1.00 86.75 119 ASN A C 1
ATOM 951 O O . ASN A 1 119 ? 7.370 9.570 -9.420 1.00 86.75 119 ASN A O 1
ATOM 955 N N . LEU A 1 120 ? 7.599 9.235 -11.620 1.00 86.62 120 LEU A N 1
ATOM 956 C CA . LEU A 1 120 ? 8.949 9.802 -11.696 1.00 86.62 120 LEU A CA 1
ATOM 957 C C . LEU A 1 120 ? 8.916 11.291 -12.068 1.00 86.62 120 LEU A C 1
ATOM 959 O O . LEU A 1 120 ? 8.708 11.653 -13.225 1.00 86.62 120 LEU A O 1
ATOM 963 N N . ARG A 1 121 ? 9.161 12.167 -11.084 1.00 80.94 121 ARG A N 1
ATOM 964 C CA . ARG A 1 121 ? 9.212 13.630 -11.261 1.00 80.94 121 ARG A CA 1
ATOM 965 C C . ARG A 1 121 ? 10.563 14.205 -10.827 1.00 80.94 121 ARG A C 1
ATOM 967 O O . ARG A 1 121 ? 11.174 13.731 -9.872 1.00 80.94 121 ARG A O 1
ATOM 974 N N . GLY A 1 122 ? 11.015 15.260 -11.505 1.00 86.56 122 GLY A N 1
ATOM 975 C CA . GLY A 1 122 ? 12.232 15.998 -11.142 1.00 86.56 122 GLY A CA 1
ATOM 976 C C . GLY A 1 122 ? 13.490 15.122 -11.053 1.00 86.56 122 GLY A C 1
ATOM 977 O O . GLY A 1 122 ? 13.649 14.161 -11.806 1.00 86.56 122 GLY A O 1
ATOM 978 N N . GLY A 1 123 ? 14.385 15.446 -10.111 1.00 84.12 123 GLY A N 1
ATOM 979 C CA . GLY A 1 123 ? 15.652 14.726 -9.914 1.00 84.12 123 GLY A CA 1
ATOM 980 C C . GLY A 1 123 ? 15.488 13.240 -9.568 1.00 84.12 123 GLY A C 1
ATOM 981 O O . GLY A 1 123 ? 16.363 12.442 -9.897 1.00 84.12 123 GLY A O 1
ATOM 982 N N . PHE A 1 124 ? 14.341 12.853 -9.000 1.00 87.94 124 PHE A N 1
ATOM 983 C CA . PHE A 1 124 ? 14.042 11.465 -8.648 1.00 87.94 124 PHE A CA 1
ATOM 984 C C . PHE A 1 124 ? 13.969 10.549 -9.875 1.00 87.94 124 PHE A C 1
ATOM 986 O O . PHE A 1 124 ? 14.387 9.395 -9.802 1.00 87.94 124 PHE A O 1
ATOM 993 N N . LYS A 1 125 ? 13.529 11.074 -11.032 1.00 92.69 125 LYS A N 1
ATOM 994 C CA . LYS A 1 125 ? 13.507 10.308 -12.287 1.00 92.69 125 LYS A CA 1
ATOM 995 C C . LYS A 1 125 ? 14.893 9.774 -12.626 1.00 92.69 125 LYS A C 1
ATOM 997 O O . LYS A 1 125 ? 15.034 8.585 -12.877 1.00 92.69 125 LYS A O 1
ATOM 1002 N N . LYS A 1 126 ? 15.919 10.628 -12.587 1.00 94.31 126 LYS A N 1
ATOM 1003 C CA . LYS A 1 126 ? 17.291 10.212 -12.893 1.00 94.31 126 LYS A CA 1
ATOM 1004 C C . LYS A 1 126 ? 17.778 9.144 -11.912 1.00 94.31 126 LYS A C 1
ATOM 1006 O O . LYS A 1 126 ? 18.282 8.122 -12.350 1.00 94.31 126 LYS A O 1
ATOM 1011 N N . THR A 1 127 ? 17.570 9.349 -10.610 1.00 95.06 127 THR A N 1
ATOM 1012 C CA . THR A 1 127 ? 17.989 8.392 -9.574 1.00 95.06 127 THR A CA 1
ATOM 1013 C C . THR A 1 127 ? 17.406 7.000 -9.800 1.00 95.06 127 THR A C 1
ATOM 1015 O O . THR A 1 127 ? 18.144 6.020 -9.731 1.00 95.06 127 THR A O 1
ATOM 1018 N N . ILE A 1 128 ? 16.108 6.908 -10.105 1.00 96.19 128 ILE A N 1
ATOM 1019 C CA . ILE A 1 128 ? 15.469 5.617 -10.372 1.00 96.19 128 ILE A CA 1
ATOM 1020 C C . ILE A 1 128 ? 15.944 5.024 -11.698 1.00 96.19 128 ILE A C 1
ATOM 1022 O O . ILE A 1 128 ? 16.303 3.854 -11.723 1.00 96.19 128 ILE A O 1
ATOM 1026 N N . MET A 1 129 ? 16.020 5.802 -12.780 1.00 96.62 129 MET A N 1
ATOM 1027 C CA . MET A 1 129 ? 16.511 5.288 -14.067 1.00 96.62 129 MET A CA 1
ATOM 1028 C C . MET A 1 129 ? 17.957 4.764 -13.958 1.00 96.62 129 MET A C 1
ATOM 1030 O O . MET A 1 129 ? 18.252 3.685 -14.466 1.00 96.62 129 MET A O 1
ATOM 1034 N N . ASP A 1 130 ? 18.834 5.469 -13.234 1.00 97.19 130 ASP A N 1
ATOM 1035 C CA . ASP A 1 130 ? 20.220 5.049 -12.972 1.00 97.19 130 ASP A CA 1
ATOM 1036 C C . ASP A 1 130 ? 20.284 3.783 -12.097 1.00 97.19 130 ASP A C 1
ATOM 1038 O O . ASP A 1 130 ? 21.174 2.946 -12.267 1.00 97.19 130 ASP A O 1
ATOM 1042 N N . TYR A 1 131 ? 19.362 3.639 -11.140 1.00 97.19 131 TYR A N 1
ATOM 1043 C CA . TYR A 1 131 ? 19.233 2.434 -10.322 1.00 97.19 131 TYR A CA 1
ATOM 1044 C C . TYR A 1 131 ? 18.805 1.230 -11.170 1.00 97.19 131 TYR A C 1
ATOM 1046 O O . TYR A 1 131 ? 19.463 0.191 -11.119 1.00 97.19 131 TYR A O 1
ATOM 1054 N N . ILE A 1 132 ? 17.765 1.388 -11.996 1.00 98.00 132 ILE A N 1
ATOM 1055 C CA . ILE A 1 132 ? 17.276 0.340 -12.901 1.00 98.00 132 ILE A CA 1
ATOM 1056 C C . ILE A 1 132 ? 18.372 -0.080 -13.875 1.00 98.00 132 ILE A C 1
ATOM 1058 O O . ILE A 1 132 ? 18.637 -1.268 -14.002 1.00 98.00 132 ILE A O 1
ATOM 1062 N N . ALA A 1 133 ? 19.091 0.867 -14.481 1.00 97.81 133 ALA A N 1
ATOM 1063 C CA . ALA A 1 133 ? 20.193 0.549 -15.389 1.00 97.81 133 ALA A CA 1
ATOM 1064 C C . ALA A 1 133 ? 21.315 -0.272 -14.735 1.00 97.81 133 ALA A C 1
ATOM 1066 O O . ALA A 1 133 ? 21.992 -1.041 -15.415 1.00 97.81 133 ALA A O 1
ATOM 1067 N N . ARG A 1 134 ? 21.519 -0.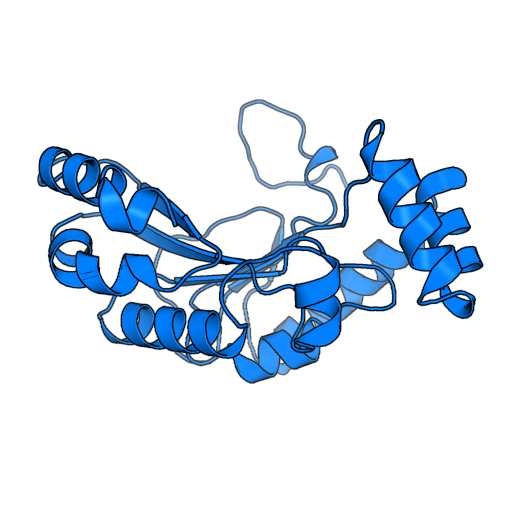116 -13.422 1.00 97.88 134 ARG A N 1
ATOM 1068 C CA . ARG A 1 134 ? 22.565 -0.821 -12.677 1.00 97.88 134 ARG A CA 1
ATOM 1069 C C . ARG A 1 134 ? 22.116 -2.187 -12.165 1.00 97.88 134 ARG A C 1
ATOM 1071 O O . ARG A 1 134 ? 22.882 -3.135 -12.281 1.00 97.88 134 ARG A O 1
ATOM 1078 N N . GLN A 1 135 ? 20.930 -2.265 -11.561 1.00 97.81 135 GLN A N 1
ATOM 1079 C CA . GLN A 1 135 ? 20.452 -3.470 -10.870 1.00 97.81 135 GLN A CA 1
ATOM 1080 C C . GLN A 1 135 ? 19.560 -4.356 -11.746 1.00 97.81 135 GLN A C 1
ATOM 1082 O O . GLN A 1 135 ? 19.537 -5.569 -11.567 1.00 97.81 135 GLN A O 1
ATOM 1087 N N . TYR A 1 136 ? 18.853 -3.765 -12.712 1.00 97.62 136 TYR A N 1
ATOM 1088 C CA . TYR A 1 136 ? 17.887 -4.441 -13.579 1.00 97.62 136 TYR A CA 1
ATOM 1089 C C . TYR A 1 136 ? 18.072 -4.013 -15.046 1.00 97.62 136 TYR A C 1
ATOM 1091 O O . TYR A 1 136 ? 17.155 -3.438 -15.642 1.00 97.62 136 TYR A O 1
ATOM 1099 N N . PRO A 1 137 ? 19.251 -4.257 -15.653 1.00 97.88 137 PRO A N 1
ATOM 1100 C CA . PRO A 1 137 ? 19.563 -3.779 -17.002 1.00 97.88 137 PRO A CA 1
ATOM 1101 C C . PRO A 1 137 ? 18.547 -4.250 -18.056 1.00 97.88 137 PRO A C 1
ATOM 1103 O O . PRO A 1 137 ? 18.216 -3.492 -18.967 1.00 97.88 137 PRO A O 1
ATOM 1106 N N . ASP A 1 138 ? 17.975 -5.444 -17.883 1.00 98.25 138 ASP A N 1
ATOM 1107 C CA . ASP A 1 138 ? 16.954 -6.001 -18.780 1.00 98.25 138 ASP A CA 1
ATOM 1108 C C . ASP A 1 138 ? 15.623 -5.224 -18.749 1.00 98.25 138 ASP A C 1
ATOM 1110 O O . ASP A 1 138 ? 14.848 -5.282 -19.703 1.00 98.25 138 ASP A O 1
ATOM 1114 N N . LEU A 1 139 ? 15.353 -4.459 -17.682 1.00 98.19 139 LEU A N 1
ATOM 1115 C CA . LEU A 1 139 ? 14.152 -3.627 -17.552 1.00 98.19 139 LEU A CA 1
ATOM 1116 C C . LEU A 1 139 ? 14.333 -2.216 -18.124 1.00 98.19 139 LEU A C 1
ATOM 1118 O O . LEU A 1 139 ? 13.348 -1.491 -18.265 1.00 98.19 139 LEU A O 1
ATOM 1122 N N . VAL A 1 140 ? 15.549 -1.806 -18.499 1.00 98.19 140 VAL A N 1
ATOM 1123 C CA . VAL A 1 140 ? 15.805 -0.463 -19.049 1.00 98.19 140 VAL A CA 1
ATOM 1124 C C . VAL A 1 140 ? 14.901 -0.128 -20.244 1.00 98.19 140 VAL A C 1
ATOM 1126 O O . VAL A 1 140 ? 14.322 0.961 -20.228 1.00 98.19 140 VAL A O 1
ATOM 1129 N N . PRO A 1 141 ? 14.692 -1.020 -21.238 1.00 98.31 141 PRO A N 1
ATOM 1130 C CA . PRO A 1 141 ? 13.782 -0.731 -22.346 1.00 98.31 141 PRO A CA 1
ATOM 1131 C C . PRO A 1 141 ? 12.342 -0.472 -21.887 1.00 98.31 141 PRO A C 1
ATOM 1133 O O . PRO A 1 141 ? 11.696 0.442 -22.389 1.00 98.31 141 PRO A O 1
ATOM 1136 N N . LEU A 1 142 ? 11.850 -1.224 -20.894 1.00 97.81 142 LEU A N 1
ATOM 1137 C CA . LEU A 1 142 ? 10.507 -1.034 -20.338 1.00 97.81 142 LEU A CA 1
ATOM 1138 C C . LEU A 1 142 ? 10.372 0.338 -19.664 1.00 97.81 142 LEU A C 1
ATOM 1140 O O . LEU A 1 142 ? 9.393 1.050 -19.882 1.00 97.81 142 LEU A O 1
ATOM 1144 N N . TYR A 1 143 ? 11.363 0.727 -18.864 1.00 97.25 143 TYR A N 1
ATOM 1145 C CA . TYR A 1 143 ? 11.364 2.029 -18.200 1.00 97.25 143 TYR A CA 1
ATOM 1146 C C . TYR A 1 143 ? 11.491 3.190 -19.197 1.00 97.25 143 TYR A C 1
ATOM 1148 O O . TYR A 1 143 ? 10.887 4.242 -18.982 1.00 97.25 143 TYR A O 1
ATOM 1156 N N . ASP A 1 144 ? 12.230 3.016 -20.295 1.00 96.38 144 ASP A N 1
ATOM 1157 C CA . ASP A 1 144 ? 12.302 4.005 -21.376 1.00 96.38 144 ASP A CA 1
ATOM 1158 C C . ASP A 1 144 ? 10.938 4.203 -22.060 1.00 96.38 144 ASP A C 1
ATOM 1160 O O . ASP A 1 144 ? 10.470 5.339 -22.184 1.00 96.38 144 ASP A O 1
ATOM 1164 N N . GLU A 1 145 ? 10.254 3.109 -22.413 1.00 97.00 145 GLU A N 1
ATOM 1165 C CA . GLU A 1 145 ? 8.893 3.146 -22.967 1.00 97.00 145 GLU A CA 1
ATOM 1166 C C . GLU A 1 145 ? 7.928 3.900 -22.043 1.00 97.00 145 GLU A C 1
ATOM 1168 O O . GLU A 1 145 ? 7.243 4.831 -22.472 1.00 97.00 145 GLU A O 1
ATOM 1173 N N . ILE A 1 146 ? 7.910 3.557 -20.754 1.00 94.69 146 ILE A N 1
ATOM 1174 C CA . ILE A 1 146 ? 6.974 4.148 -19.791 1.00 94.69 146 ILE A CA 1
ATOM 1175 C C . ILE A 1 146 ? 7.298 5.625 -19.532 1.00 94.69 146 ILE A C 1
ATOM 1177 O O . ILE A 1 146 ? 6.419 6.483 -19.613 1.00 94.69 146 ILE A O 1
ATOM 1181 N N . TYR A 1 147 ? 8.553 5.951 -19.207 1.00 93.31 147 TYR A N 1
ATOM 1182 C CA . TYR A 1 147 ? 8.887 7.250 -18.612 1.00 93.31 147 TYR A CA 1
ATOM 1183 C C . TYR A 1 147 ? 9.477 8.271 -19.581 1.00 93.31 147 TYR A C 1
ATOM 1185 O O . TYR A 1 147 ? 9.433 9.467 -19.273 1.00 93.31 147 TYR A O 1
ATOM 1193 N N . ASN A 1 148 ? 10.053 7.846 -20.708 1.00 93.38 148 ASN A N 1
ATOM 1194 C CA . ASN A 1 148 ? 10.581 8.750 -21.737 1.00 93.38 148 ASN A CA 1
ATOM 1195 C C . ASN A 1 148 ? 9.659 8.832 -22.955 1.00 93.38 148 ASN A C 1
ATOM 1197 O O . ASN A 1 148 ? 9.509 9.917 -23.512 1.00 93.38 148 ASN A O 1
ATOM 1201 N N . LYS A 1 149 ? 9.016 7.722 -23.341 1.00 94.50 149 LYS A N 1
ATOM 1202 C CA . LYS A 1 149 ? 8.044 7.696 -24.450 1.00 94.50 149 LYS A CA 1
ATOM 1203 C C . LYS A 1 149 ? 6.595 7.852 -23.999 1.00 94.50 149 LYS A C 1
ATOM 1205 O O . LYS A 1 149 ? 5.713 7.950 -24.845 1.00 94.50 149 LYS A O 1
ATOM 1210 N N . HIS A 1 150 ? 6.359 7.933 -22.687 1.00 90.56 150 HIS A N 1
ATOM 1211 C CA . HIS A 1 150 ? 5.035 8.139 -22.096 1.00 90.56 150 HIS A CA 1
ATOM 1212 C C . HIS A 1 150 ? 4.022 7.045 -22.480 1.00 90.56 150 HIS A C 1
ATOM 1214 O O . HIS A 1 150 ? 2.825 7.309 -22.595 1.00 90.56 150 HIS A O 1
ATOM 1220 N N . ASN A 1 151 ? 4.499 5.813 -22.679 1.00 91.69 151 ASN A N 1
ATOM 1221 C CA . ASN A 1 151 ? 3.661 4.676 -23.023 1.00 91.69 151 ASN A CA 1
ATOM 1222 C C . ASN A 1 151 ? 2.965 4.113 -21.774 1.00 91.69 151 ASN A C 1
ATOM 1224 O O . ASN A 1 151 ? 3.609 3.677 -20.819 1.00 91.69 151 ASN A O 1
ATOM 1228 N N . ARG A 1 152 ? 1.631 4.104 -21.795 1.00 89.44 152 ARG A N 1
ATOM 1229 C CA . ARG A 1 152 ? 0.787 3.669 -20.674 1.00 89.44 152 ARG A CA 1
ATOM 1230 C C . ARG A 1 152 ? 0.363 2.211 -20.730 1.00 89.44 152 ARG A C 1
ATOM 1232 O O . ARG A 1 152 ? -0.153 1.712 -19.732 1.00 89.44 152 ARG A O 1
ATOM 1239 N N . SER A 1 153 ? 0.652 1.508 -21.825 1.00 93.25 153 SER A N 1
ATOM 1240 C CA . SER A 1 153 ? 0.188 0.135 -22.048 1.00 93.25 153 SER A CA 1
ATOM 1241 C C . SER A 1 153 ? 0.579 -0.823 -20.922 1.00 93.25 153 SER A C 1
ATOM 1243 O O . SER A 1 153 ? -0.123 -1.793 -20.653 1.00 93.25 153 SER A O 1
ATOM 1245 N N . TYR A 1 154 ? 1.705 -0.560 -20.248 1.00 94.25 154 TYR A N 1
ATOM 1246 C CA . TYR A 1 154 ? 2.133 -1.350 -19.100 1.00 94.25 154 TYR A CA 1
ATOM 1247 C C . TYR A 1 154 ? 1.162 -1.230 -17.917 1.00 94.25 154 TYR A C 1
ATOM 1249 O O . TYR A 1 154 ? 0.720 -2.249 -17.394 1.00 94.25 154 TYR A O 1
ATOM 1257 N N . PHE A 1 155 ? 0.802 -0.008 -17.512 1.00 92.81 155 PHE A N 1
ATOM 1258 C CA . PHE A 1 155 ? -0.129 0.207 -16.400 1.00 92.81 155 PHE A CA 1
ATOM 1259 C C . PHE A 1 155 ? -1.563 -0.193 -16.770 1.00 92.81 155 PHE A C 1
ATOM 1261 O O . PHE A 1 155 ? -2.239 -0.783 -15.934 1.00 92.81 155 PHE A O 1
ATOM 1268 N N . GLU A 1 156 ? -1.971 -0.024 -18.033 1.00 93.06 156 GLU A N 1
ATOM 1269 C CA . GLU A 1 156 ? -3.266 -0.524 -18.536 1.00 93.06 156 GLU A CA 1
ATOM 1270 C C . GLU A 1 156 ? -3.345 -2.054 -18.404 1.00 93.06 156 GLU A C 1
ATOM 1272 O O . GLU A 1 156 ? -4.346 -2.622 -17.963 1.00 93.06 156 GLU A O 1
ATOM 1277 N N . ALA A 1 157 ? -2.251 -2.752 -18.726 1.00 95.44 157 ALA A N 1
ATOM 1278 C CA . ALA A 1 157 ? -2.168 -4.193 -18.531 1.00 95.44 157 ALA A CA 1
ATOM 1279 C C . ALA A 1 157 ? -2.191 -4.587 -17.042 1.00 95.44 157 ALA A C 1
ATOM 1281 O O . ALA A 1 157 ? -2.759 -5.631 -16.705 1.00 95.44 157 ALA A O 1
ATOM 1282 N N . LEU A 1 158 ? -1.604 -3.778 -16.149 1.00 95.62 158 LEU A N 1
ATOM 1283 C CA . LEU A 1 158 ? -1.667 -4.012 -14.703 1.00 95.62 158 LEU A CA 1
ATOM 1284 C C . LEU A 1 158 ? -3.071 -3.790 -14.130 1.00 95.62 158 LEU A C 1
ATOM 1286 O O . LEU A 1 158 ? -3.481 -4.572 -13.277 1.00 95.62 158 LEU A O 1
ATOM 1290 N N . GLU A 1 159 ? -3.819 -2.797 -14.609 1.00 94.75 159 GLU A N 1
ATOM 1291 C CA . GLU A 1 159 ? -5.224 -2.575 -14.235 1.00 94.75 159 GLU A CA 1
ATOM 1292 C C . GLU A 1 159 ? -6.076 -3.800 -14.594 1.00 94.75 159 GLU A C 1
ATOM 1294 O O . GLU A 1 159 ? -6.709 -4.400 -13.724 1.00 94.75 159 GLU A O 1
ATOM 1299 N N . VAL A 1 160 ? -5.987 -4.281 -15.842 1.00 96.38 160 VAL A N 1
ATOM 1300 C CA . VAL A 1 160 ? -6.681 -5.509 -16.282 1.00 96.38 160 VAL A CA 1
ATOM 1301 C C . VAL A 1 160 ? -6.283 -6.716 -15.428 1.00 96.38 160 VAL A C 1
ATOM 1303 O O . VAL A 1 160 ? -7.099 -7.602 -15.151 1.00 96.38 160 VAL A O 1
ATOM 1306 N N . LYS A 1 161 ? -5.015 -6.784 -15.016 1.00 97.19 161 LYS A N 1
ATOM 1307 C CA . LYS A 1 161 ? -4.508 -7.840 -14.142 1.00 97.19 161 LYS A CA 1
ATOM 1308 C C . LYS A 1 161 ? -5.109 -7.737 -12.733 1.00 97.19 161 LYS A C 1
ATOM 1310 O O . LYS A 1 161 ? -5.566 -8.749 -12.204 1.00 97.19 161 LYS A O 1
ATOM 1315 N N . ALA A 1 162 ? -5.185 -6.537 -12.162 1.00 97.19 162 ALA A N 1
ATOM 1316 C CA . ALA A 1 162 ? -5.798 -6.286 -10.862 1.00 97.19 162 ALA A CA 1
ATOM 1317 C C . ALA A 1 162 ? -7.312 -6.569 -10.867 1.00 97.19 162 ALA A C 1
ATOM 1319 O O . ALA A 1 162 ? -7.808 -7.217 -9.947 1.00 97.19 162 ALA A O 1
ATOM 1320 N N . GLU A 1 163 ? -8.035 -6.211 -11.932 1.00 96.75 163 GLU A N 1
ATOM 1321 C CA . GLU A 1 163 ? -9.451 -6.572 -12.099 1.00 96.75 163 GLU A CA 1
ATOM 1322 C C . GLU A 1 163 ? -9.668 -8.093 -12.155 1.00 96.75 163 GLU A C 1
ATOM 1324 O O . GLU A 1 163 ? -10.621 -8.627 -11.579 1.00 96.75 163 GLU A O 1
ATOM 1329 N N . LYS A 1 164 ? -8.798 -8.823 -12.865 1.00 98.06 164 LYS A N 1
ATOM 1330 C CA . LYS A 1 164 ? -8.855 -10.294 -12.921 1.00 98.06 164 LYS A CA 1
ATOM 1331 C C . LYS A 1 164 ? -8.583 -10.912 -11.554 1.00 98.06 164 LYS A C 1
ATOM 13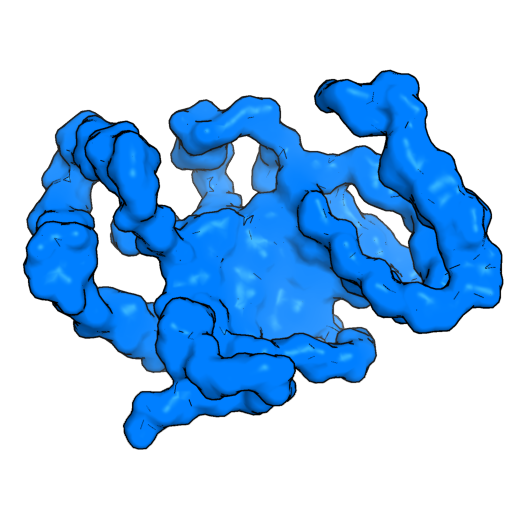33 O O . LYS A 1 164 ? -9.280 -11.852 -11.173 1.00 98.06 164 LYS A O 1
ATOM 1338 N N . MET A 1 165 ? -7.609 -10.379 -10.818 1.00 97.69 165 MET A N 1
ATOM 1339 C CA . MET A 1 165 ? -7.327 -10.780 -9.441 1.00 97.69 165 MET A CA 1
ATOM 1340 C C . MET A 1 165 ? -8.543 -10.525 -8.539 1.00 97.69 165 MET A C 1
ATOM 1342 O O . MET A 1 165 ? -8.952 -11.429 -7.816 1.00 97.69 165 MET A O 1
ATOM 1346 N N . ALA A 1 166 ? -9.188 -9.360 -8.647 1.00 97.75 166 ALA A N 1
ATOM 1347 C CA . ALA A 1 166 ? -10.398 -9.048 -7.890 1.00 97.75 166 ALA A CA 1
ATOM 1348 C C . ALA A 1 166 ? -11.507 -10.084 -8.124 1.00 97.75 166 ALA A C 1
ATOM 1350 O O . ALA A 1 166 ? -12.056 -10.633 -7.172 1.00 97.75 166 ALA A O 1
ATOM 1351 N N . LYS A 1 167 ? -11.759 -10.446 -9.389 1.00 97.81 167 LYS A N 1
ATOM 1352 C CA . LYS A 1 167 ? -12.723 -11.499 -9.756 1.00 97.81 167 LYS A CA 1
ATOM 1353 C C . LYS A 1 167 ? -12.325 -12.877 -9.218 1.00 97.81 167 LYS A C 1
ATOM 1355 O O . LYS A 1 167 ? -13.189 -13.621 -8.768 1.00 97.81 167 LYS A O 1
ATOM 1360 N N . LYS A 1 168 ? -11.032 -13.225 -9.250 1.00 97.81 168 LYS A N 1
ATOM 1361 C CA . LYS A 1 168 ? -10.504 -14.511 -8.750 1.00 97.81 168 LYS A CA 1
ATOM 1362 C C . LYS A 1 168 ? -10.770 -14.703 -7.253 1.00 97.81 168 LYS A C 1
ATOM 1364 O O . LYS A 1 168 ? -11.054 -15.824 -6.843 1.00 97.81 168 LYS A O 1
ATOM 1369 N N . TYR A 1 169 ? -10.667 -13.638 -6.459 1.00 97.31 169 TYR A N 1
ATOM 1370 C CA . TYR A 1 169 ? -10.817 -13.681 -4.998 1.00 97.31 169 TYR A CA 1
ATOM 1371 C C . TYR A 1 169 ? -12.155 -13.130 -4.492 1.00 97.31 169 TYR A C 1
ATOM 1373 O O . TYR A 1 169 ? -12.291 -12.906 -3.293 1.00 97.31 169 TYR A O 1
ATOM 1381 N N . ASP A 1 170 ? -13.132 -12.904 -5.374 1.00 97.31 170 ASP A N 1
ATOM 1382 C CA . ASP A 1 170 ? -14.435 -12.324 -5.016 1.00 97.31 170 ASP A CA 1
ATOM 1383 C C . ASP A 1 170 ? -14.294 -11.018 -4.206 1.00 97.31 170 ASP A C 1
ATOM 1385 O O . ASP A 1 170 ? -14.836 -10.847 -3.117 1.00 97.31 170 ASP A O 1
ATOM 1389 N N . CYS A 1 171 ? -13.450 -10.117 -4.708 1.00 97.38 171 CYS A N 1
ATOM 1390 C CA . CYS A 1 171 ? -13.159 -8.818 -4.114 1.00 97.38 171 CYS A CA 1
ATOM 1391 C C . CYS A 1 171 ? -13.804 -7.704 -4.942 1.00 97.38 171 CYS A C 1
ATOM 1393 O O . CYS A 1 171 ? -13.828 -7.764 -6.174 1.00 97.38 171 CYS A O 1
ATOM 1395 N N . ALA A 1 172 ? -14.267 -6.644 -4.279 1.00 96.38 172 ALA A N 1
ATOM 1396 C CA . ALA A 1 172 ? -14.667 -5.429 -4.978 1.00 96.38 172 ALA A CA 1
ATOM 1397 C C . ALA A 1 172 ? -13.440 -4.747 -5.609 1.00 96.38 172 ALA A C 1
ATOM 1399 O O . ALA A 1 172 ? -12.365 -4.716 -5.009 1.00 96.38 172 ALA A O 1
ATOM 1400 N N . PHE A 1 173 ? -13.623 -4.182 -6.801 1.00 95.31 173 PHE A N 1
ATOM 1401 C CA . PHE A 1 173 ? -12.620 -3.394 -7.514 1.00 95.31 173 PHE A CA 1
ATOM 1402 C C . PHE A 1 173 ? -13.199 -2.011 -7.801 1.00 95.31 173 PHE A C 1
ATOM 1404 O O . PHE A 1 173 ? -14.280 -1.918 -8.387 1.00 95.31 173 PHE A O 1
ATOM 1411 N N . VAL A 1 174 ? -12.520 -0.956 -7.353 1.00 92.44 174 VAL A N 1
ATOM 1412 C CA . VAL A 1 174 ? -13.002 0.426 -7.476 1.00 92.44 174 VAL A CA 1
ATOM 1413 C C . VAL A 1 174 ? -11.889 1.372 -7.915 1.00 92.44 174 VAL A C 1
ATOM 1415 O O . VAL A 1 174 ? -10.726 1.202 -7.553 1.00 92.44 174 VAL A O 1
ATOM 1418 N N . ASP A 1 175 ? -12.271 2.410 -8.654 1.00 88.38 175 ASP A N 1
ATOM 1419 C CA . ASP A 1 175 ? -11.365 3.455 -9.124 1.00 88.38 175 ASP A CA 1
ATOM 1420 C C . ASP A 1 175 ? -11.322 4.601 -8.109 1.00 88.38 175 ASP A C 1
ATOM 1422 O O . ASP A 1 175 ? -12.312 5.308 -7.937 1.00 88.38 175 ASP A O 1
ATOM 1426 N N . ASN A 1 176 ? -10.178 4.814 -7.449 1.00 80.44 176 ASN A N 1
ATOM 1427 C CA . ASN A 1 176 ? -9.933 5.947 -6.539 1.00 80.44 176 ASN A CA 1
ATOM 1428 C C . ASN A 1 176 ? -10.972 6.168 -5.412 1.00 80.44 176 ASN A C 1
ATOM 1430 O O . ASN A 1 176 ? -11.010 7.239 -4.801 1.00 80.44 176 ASN A O 1
ATOM 1434 N N . GLU A 1 177 ? -11.803 5.173 -5.109 1.00 81.00 177 GLU A N 1
ATOM 1435 C CA . GLU A 1 177 ? -12.814 5.235 -4.058 1.00 81.00 177 GLU A CA 1
ATOM 1436 C C . GLU A 1 177 ? -12.333 4.525 -2.788 1.00 81.00 177 GLU A C 1
ATOM 1438 O O . GLU A 1 177 ? -11.722 3.459 -2.825 1.00 81.00 177 GLU A O 1
ATOM 1443 N N . MET A 1 178 ? -12.651 5.104 -1.628 1.00 79.56 178 MET A N 1
ATOM 1444 C CA . MET A 1 178 ? -12.323 4.535 -0.319 1.00 79.56 178 MET A CA 1
ATOM 1445 C C . MET A 1 178 ? -13.602 4.163 0.441 1.00 79.56 178 MET A C 1
ATOM 1447 O O . MET A 1 178 ? -13.933 4.839 1.422 1.00 79.56 178 MET A O 1
ATOM 1451 N N . PRO A 1 179 ? -14.329 3.101 0.036 1.00 83.56 179 PRO A N 1
ATOM 1452 C CA . PRO A 1 179 ? -15.569 2.707 0.698 1.00 83.56 179 PRO A CA 1
ATOM 1453 C C . PRO A 1 179 ? -15.304 2.434 2.174 1.00 83.56 179 PRO A C 1
ATOM 1455 O O . PRO A 1 179 ? -14.492 1.577 2.530 1.00 83.56 179 PRO A O 1
ATOM 1458 N N . TYR A 1 180 ? -15.933 3.222 3.043 1.00 85.38 180 TYR A N 1
ATOM 1459 C CA . TYR A 1 180 ? -15.660 3.152 4.470 1.00 85.38 180 TYR A CA 1
ATOM 1460 C C . TYR A 1 180 ? -16.327 1.932 5.103 1.00 85.38 180 TYR A C 1
ATOM 1462 O O . TYR A 1 180 ? -17.461 1.595 4.779 1.00 85.38 180 TYR A O 1
ATOM 1470 N N . GLY A 1 181 ? -15.630 1.315 6.053 1.00 87.56 181 GLY A N 1
ATOM 1471 C CA . GLY A 1 181 ? -16.085 0.117 6.747 1.00 87.56 181 GLY A CA 1
ATOM 1472 C C . GLY A 1 181 ? -15.062 -1.009 6.680 1.00 87.56 181 GLY A C 1
ATOM 1473 O O . GLY A 1 181 ? -14.072 -0.934 5.949 1.00 87.56 181 GLY A O 1
ATOM 1474 N N . ARG A 1 182 ? -15.308 -2.029 7.502 1.00 92.31 182 ARG A N 1
ATOM 1475 C CA . ARG A 1 182 ? -14.615 -3.316 7.444 1.00 92.31 182 ARG A CA 1
ATOM 1476 C C . ARG A 1 182 ? -15.270 -4.179 6.370 1.00 92.31 182 ARG A C 1
ATOM 1478 O O . ARG A 1 182 ? -16.472 -4.058 6.134 1.00 92.31 182 ARG A O 1
ATOM 1485 N N . VAL A 1 183 ? -14.493 -5.062 5.764 1.00 94.31 183 VAL A N 1
ATOM 1486 C CA . VAL A 1 183 ? -14.971 -6.021 4.756 1.00 94.31 183 VAL A CA 1
ATOM 1487 C C . VAL A 1 183 ? -14.785 -7.455 5.250 1.00 94.31 183 VAL A C 1
ATOM 1489 O O . VAL A 1 183 ? -14.057 -7.666 6.228 1.00 94.31 183 VAL A O 1
ATOM 1492 N N . PRO A 1 184 ? -15.447 -8.452 4.632 1.00 95.50 184 PRO A N 1
ATOM 1493 C CA . PRO A 1 184 ? -15.214 -9.848 4.973 1.00 95.50 184 PRO A CA 1
ATOM 1494 C C . PRO A 1 184 ? -13.724 -10.194 4.892 1.00 95.50 184 PRO A C 1
ATOM 1496 O O . PRO A 1 184 ? -13.029 -9.809 3.951 1.00 95.50 184 PRO A O 1
ATOM 1499 N N . GLN A 1 185 ? -13.230 -10.915 5.898 1.00 96.50 185 GLN A N 1
ATOM 1500 C CA . GLN A 1 185 ? -11.832 -11.329 5.947 1.00 96.50 185 GLN A CA 1
ATOM 1501 C C . GLN A 1 185 ? -11.462 -12.120 4.688 1.00 96.50 185 GLN A C 1
ATOM 1503 O O . GLN A 1 185 ? -12.193 -13.023 4.292 1.00 96.50 185 GLN A O 1
ATOM 1508 N N . GLY A 1 186 ? -10.329 -11.778 4.072 1.00 96.94 186 GLY A N 1
ATOM 1509 C CA . GLY A 1 186 ? -9.869 -12.415 2.838 1.00 96.94 186 GLY A CA 1
ATOM 1510 C C . GLY A 1 186 ? -10.419 -11.783 1.558 1.00 96.94 186 GLY A C 1
ATOM 1511 O O . GLY A 1 186 ? -9.952 -12.155 0.483 1.00 96.94 186 GLY A O 1
ATOM 1512 N N . HIS A 1 187 ? -11.339 -10.816 1.672 1.00 97.38 187 HIS A N 1
ATOM 1513 C CA . HIS A 1 187 ? -11.987 -10.131 0.550 1.00 97.38 187 HIS A CA 1
ATOM 1514 C C . HIS A 1 187 ? -11.804 -8.598 0.618 1.00 97.38 187 HIS A C 1
ATOM 1516 O O . HIS A 1 187 ? -12.793 -7.859 0.688 1.00 97.38 187 HIS A O 1
ATOM 1522 N N . PRO A 1 188 ? -10.555 -8.086 0.651 1.00 97.69 188 PRO A N 1
ATOM 1523 C CA . PRO A 1 188 ? -10.302 -6.647 0.681 1.00 97.69 188 PRO A CA 1
ATOM 1524 C C . PRO A 1 188 ? -10.851 -5.951 -0.571 1.00 97.69 188 PRO A C 1
ATOM 1526 O O . PRO A 1 188 ? -10.868 -6.529 -1.656 1.00 97.69 188 PRO A O 1
ATOM 1529 N N . VAL A 1 189 ? -11.226 -4.674 -0.461 1.00 97.88 189 VAL A N 1
ATOM 1530 C CA . VAL A 1 189 ? -11.506 -3.862 -1.659 1.00 97.88 189 VAL A CA 1
ATOM 1531 C C . VAL A 1 189 ? -10.186 -3.502 -2.327 1.00 97.88 189 VAL A C 1
ATOM 1533 O O . VAL A 1 189 ? -9.322 -2.878 -1.705 1.00 97.88 189 VAL A O 1
ATOM 1536 N N . ILE A 1 190 ? -10.036 -3.862 -3.597 1.00 97.56 190 ILE A N 1
ATOM 1537 C CA . ILE A 1 190 ? -8.902 -3.446 -4.420 1.00 97.56 190 ILE A CA 1
ATOM 1538 C C . ILE A 1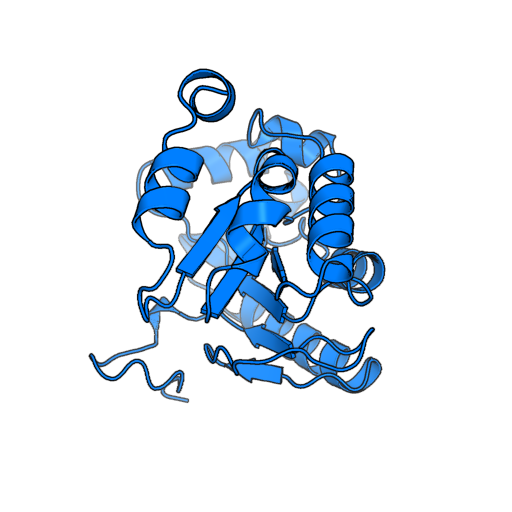 190 ? -9.220 -2.061 -4.982 1.00 97.56 190 ILE A C 1
ATOM 1540 O O . ILE A 1 190 ? -10.221 -1.882 -5.675 1.00 97.56 190 ILE A O 1
ATOM 1544 N N . VAL A 1 191 ? -8.381 -1.081 -4.653 1.00 95.44 191 VAL A N 1
ATOM 1545 C CA . VAL A 1 191 ? -8.537 0.309 -5.094 1.00 95.44 191 VAL A CA 1
ATOM 1546 C C . VAL A 1 191 ? -7.423 0.647 -6.068 1.00 95.44 191 VAL A C 1
ATOM 1548 O O . VAL A 1 191 ? -6.240 0.584 -5.715 1.00 95.44 191 VAL A O 1
ATOM 1551 N N . ASP A 1 192 ? -7.807 1.014 -7.284 1.00 93.12 192 ASP A N 1
ATOM 1552 C CA . ASP A 1 192 ? -6.877 1.379 -8.341 1.00 93.12 192 ASP A CA 1
ATOM 1553 C C . ASP A 1 192 ? -6.623 2.899 -8.379 1.00 93.12 192 ASP A C 1
ATOM 1555 O O . ASP A 1 192 ? -7.509 3.697 -8.712 1.00 93.12 192 ASP A O 1
ATOM 1559 N N . TYR A 1 193 ? -5.381 3.283 -8.058 1.00 89.38 193 TYR A N 1
ATOM 1560 C CA . TYR A 1 193 ? -4.836 4.642 -8.126 1.00 89.38 193 TYR A CA 1
ATOM 1561 C C . TYR A 1 193 ? -3.831 4.839 -9.281 1.00 89.38 193 TYR A C 1
ATOM 1563 O O . TYR A 1 193 ? -3.150 5.864 -9.310 1.00 89.38 193 TYR A O 1
ATOM 1571 N N . PHE A 1 194 ? -3.712 3.924 -10.255 1.00 83.75 194 PHE A N 1
ATOM 1572 C CA . PHE A 1 194 ? -2.724 4.037 -11.346 1.00 83.75 194 PHE A CA 1
ATOM 1573 C C . PHE A 1 194 ? -2.834 5.310 -12.198 1.00 83.75 194 PHE A C 1
ATOM 1575 O O . PHE A 1 194 ? -1.849 5.691 -12.826 1.00 83.75 194 PHE A O 1
ATOM 1582 N N . TYR A 1 195 ? -3.992 5.972 -12.197 1.00 74.19 195 TYR A N 1
ATOM 1583 C CA . TYR A 1 195 ? -4.264 7.178 -12.985 1.00 74.19 195 TYR A CA 1
ATOM 1584 C C . TYR A 1 195 ? -4.799 8.315 -12.112 1.00 74.19 195 TYR A C 1
ATOM 1586 O O . TYR A 1 195 ? -5.685 9.072 -12.517 1.00 74.19 195 TYR A O 1
ATOM 1594 N N . HIS A 1 196 ? -4.307 8.429 -10.875 1.00 66.44 196 HIS A N 1
ATOM 1595 C CA . HIS A 1 196 ? -4.749 9.486 -9.965 1.00 66.44 196 HIS A CA 1
ATOM 1596 C C . HIS A 1 196 ? -4.535 10.892 -10.558 1.00 66.44 196 HIS A C 1
ATOM 1598 O O . HIS A 1 196 ? -5.327 11.798 -10.305 1.00 66.44 196 HIS A O 1
ATOM 1604 N N . GLU A 1 197 ? -3.525 11.080 -11.417 1.00 62.50 197 GLU A N 1
ATOM 1605 C CA . GLU A 1 197 ? -3.290 12.344 -12.124 1.00 62.50 197 GLU A CA 1
ATOM 1606 C C . GLU A 1 197 ? -4.402 12.742 -13.111 1.00 62.50 197 GLU A C 1
ATOM 1608 O O . GLU A 1 197 ? -4.459 13.897 -13.541 1.00 62.50 197 GLU A O 1
ATOM 1613 N N . GLU A 1 198 ? -5.277 11.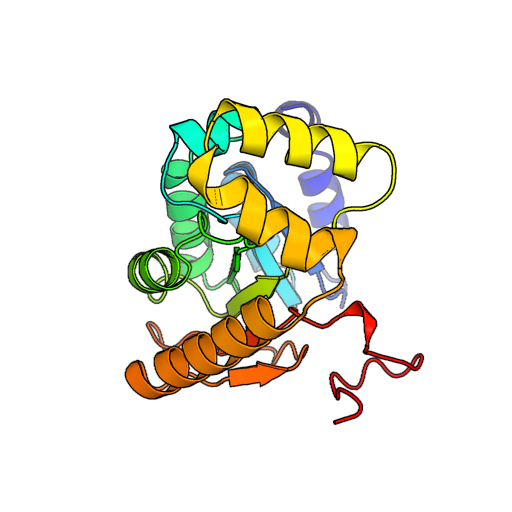809 -13.484 1.00 61.34 198 GLU A N 1
ATOM 1614 C CA . GLU A 1 198 ? -6.381 12.036 -14.420 1.00 61.34 198 GLU A CA 1
ATOM 1615 C C . GLU A 1 198 ? -7.690 12.414 -13.740 1.00 61.34 198 GLU A C 1
ATOM 1617 O O . GLU A 1 198 ? -8.628 12.855 -14.411 1.00 61.34 198 GLU A O 1
ATOM 1622 N N . ILE A 1 199 ? -7.754 12.292 -12.413 1.00 57.69 199 ILE A N 1
ATOM 1623 C CA . ILE A 1 199 ? -8.889 12.779 -11.640 1.00 57.69 199 ILE A CA 1
ATOM 1624 C C . ILE A 1 199 ? -8.856 14.305 -11.688 1.00 57.69 199 ILE A C 1
ATOM 1626 O O . ILE A 1 199 ? -8.008 14.962 -11.082 1.00 57.69 199 ILE A O 1
ATOM 1630 N N . ARG A 1 200 ? -9.785 14.886 -12.447 1.00 49.09 200 ARG A N 1
ATOM 1631 C CA . ARG A 1 200 ? -9.973 16.336 -12.544 1.00 49.09 200 ARG A CA 1
ATOM 1632 C C . ARG A 1 200 ? -11.226 16.752 -11.780 1.00 49.09 200 ARG A C 1
ATOM 1634 O O . ARG A 1 200 ? -12.270 16.128 -11.919 1.00 49.09 200 ARG A O 1
ATOM 1641 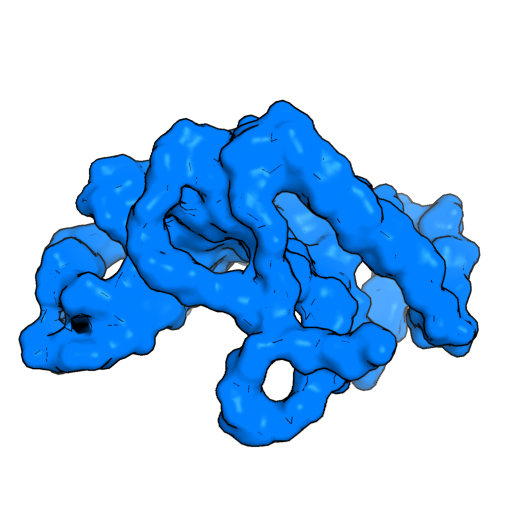N N . GLY A 1 201 ? -11.128 17.863 -11.050 1.00 46.84 201 GLY A N 1
ATOM 1642 C CA . GLY A 1 201 ? -12.244 18.486 -10.328 1.00 46.84 201 GLY A CA 1
ATOM 1643 C C . GLY A 1 201 ? -12.095 18.406 -8.807 1.00 46.84 201 GLY A C 1
ATOM 1644 O O . GLY A 1 201 ? -11.539 17.456 -8.272 1.00 46.84 201 GLY A O 1
ATOM 1645 N N . THR A 1 202 ? -12.596 19.418 -8.097 1.00 44.38 202 THR A N 1
ATOM 1646 C CA . THR A 1 202 ? -12.533 19.519 -6.623 1.00 44.38 202 THR A CA 1
ATOM 1647 C C . THR A 1 202 ? -13.470 18.549 -5.902 1.00 44.38 202 THR A C 1
ATOM 1649 O O . THR A 1 202 ? -13.424 18.452 -4.681 1.00 44.38 202 THR A O 1
ATOM 1652 N N . GLU A 1 203 ? -14.339 17.858 -6.643 1.00 52.06 203 GLU A N 1
ATOM 1653 C CA . GLU A 1 203 ? -15.346 16.951 -6.090 1.00 52.06 203 GLU A CA 1
ATOM 1654 C C . GLU A 1 203 ? -14.787 15.565 -5.729 1.00 52.06 203 GLU A C 1
ATOM 1656 O O . GLU A 1 203 ? -15.486 14.809 -5.063 1.00 52.06 203 GLU A O 1
ATOM 1661 N N . ASN A 1 204 ? -13.546 15.227 -6.132 1.00 49.69 204 ASN A N 1
ATOM 1662 C CA . ASN A 1 204 ? -12.901 13.932 -5.852 1.00 49.69 204 ASN A CA 1
ATOM 1663 C C . ASN A 1 204 ? -13.839 12.734 -6.096 1.00 49.69 204 ASN A C 1
ATOM 1665 O O . ASN A 1 204 ? -13.896 11.797 -5.305 1.00 49.69 204 ASN A O 1
ATOM 1669 N N . THR A 1 205 ? -14.586 12.757 -7.203 1.00 56.91 205 THR A N 1
ATOM 1670 C CA . THR A 1 205 ? -15.628 11.756 -7.493 1.00 56.91 205 THR A CA 1
ATOM 1671 C C . THR A 1 205 ? -15.078 10.357 -7.786 1.00 56.91 205 THR A C 1
ATOM 1673 O O . THR A 1 205 ? -15.860 9.459 -8.075 1.00 56.91 205 THR A O 1
ATOM 1676 N N . GLY A 1 206 ? -13.752 10.177 -7.795 1.00 53.28 206 GLY A N 1
ATOM 1677 C CA . GLY A 1 206 ? -13.055 8.930 -8.129 1.00 53.28 206 GLY A CA 1
ATOM 1678 C C . GLY A 1 206 ? -13.103 8.543 -9.614 1.00 53.28 206 GLY A C 1
ATOM 1679 O O . GLY A 1 206 ? -12.277 7.761 -10.083 1.00 53.28 206 GLY A O 1
ATOM 1680 N N . LYS A 1 207 ? -14.018 9.142 -10.387 1.00 55.88 207 LYS A N 1
ATOM 1681 C CA . LYS A 1 207 ? -14.271 8.808 -11.790 1.00 55.88 207 LYS A CA 1
ATOM 1682 C C . LYS A 1 207 ? -13.202 9.382 -12.715 1.00 55.88 207 LYS A C 1
ATOM 1684 O O . LYS A 1 207 ? -13.029 10.596 -12.817 1.00 55.88 207 LYS A O 1
ATOM 1689 N N . ARG A 1 208 ? -12.532 8.488 -13.441 1.00 61.09 208 ARG A N 1
ATOM 1690 C CA . ARG A 1 208 ? -11.667 8.824 -14.580 1.00 61.09 208 ARG A CA 1
ATOM 1691 C C . ARG A 1 208 ? -12.538 9.280 -15.756 1.00 61.09 208 ARG A C 1
ATOM 1693 O O . ARG A 1 208 ? -13.628 8.743 -15.961 1.00 61.09 208 ARG A O 1
ATOM 1700 N N . ASN A 1 209 ? -12.057 10.239 -16.546 1.00 55.00 209 ASN A N 1
ATOM 1701 C CA . ASN A 1 209 ? -12.650 10.528 -17.854 1.00 55.00 209 ASN A CA 1
ATOM 1702 C C . ASN A 1 209 ? -12.238 9.398 -18.809 1.00 55.00 209 ASN A C 1
ATOM 1704 O O . ASN A 1 209 ? -11.171 9.484 -19.411 1.00 55.00 209 ASN A O 1
ATOM 1708 N N . ARG A 1 210 ? -13.031 8.322 -18.862 1.00 54.06 210 ARG A N 1
ATOM 1709 C CA . ARG A 1 210 ? -12.847 7.225 -19.825 1.00 54.06 210 ARG A CA 1
ATOM 1710 C C . ARG A 1 210 ? -13.224 7.660 -21.239 1.00 54.06 210 ARG A C 1
ATOM 1712 O O . ARG A 1 210 ? -14.226 8.401 -21.371 1.00 54.06 210 ARG A O 1
#